Protein AF-A0A7V9RE27-F1 (afdb_monomer_lite)

Sequence (239 aa):
MTRATKILAATTAVGFATSIWLYLDNRSLRGDRDERPAAVEPAKATEPVAKLGERLDKPQLDGAKSATPTPSLPSTKDESRLERRARNTEELGLKFGRLDGETEEEYRARVLPLISLGLVAPRMRLTEMRKQAEVQAKITPAQSAQLDKAFEKVYDDVLDYTNKAIGDGQLSPYERNVAGWLDYAGGLGGILTGANSQIGKILDPTQVKALAESGFEWGEYLGVNAPWESLKPPPPRPK

pLDDT: mean 78.27, std 21.8, range [30.86, 98.25]

Secondary structure (DSSP, 8-state):
--HHHHHHHHHHHHHHHHHHHHHHHHHHHHHHHHSSPPP----PPP-------------------------PPP------HHHHHHHHHHHHHHHHSPPTT--HHHHHHHHHHHHHHHHHHHHHHHHHHHHHHHHHTT--HHHHHHHHHHHHHHHHHHHHHHHHHHHTTTT-SSS--HHHHHHHHHHHHHHHHHHHHHHHHHS-HHHHHHHHHTT--HHHHHHHHS-GGGPPPPPPPP-

Foldseek 3Di:
DDPVVLLVVLCVVVVVVVCVVVVVVVVVVVVVVVPPPPDPPDDDDDDDDDDDDDDDDDDDDPDDDPDDPDPDDPPDPPDDPVNVVLVVLVVLCVQAADDVPRDQVNNLVRNVVVLCVVQPVLLVVLVVLVVVLCVQLVPDPVLVVQLVVLLVVLLVVLQVLVLVLLAVCLPPSNDDNVVSVVVSSVVNSVSVVVSVVSNCVSGPPSSVVSSVVSVRDPSSNSVSPRPCSPHGHHDHDDD

Structure (mmCIF, N/CA/C/O backbone):
data_AF-A0A7V9RE27-F1
#
_entry.id   AF-A0A7V9RE27-F1
#
loop_
_atom_site.group_PDB
_atom_site.id
_atom_site.type_symbol
_atom_site.label_atom_id
_atom_site.label_alt_id
_atom_site.label_comp_id
_atom_site.label_asym_id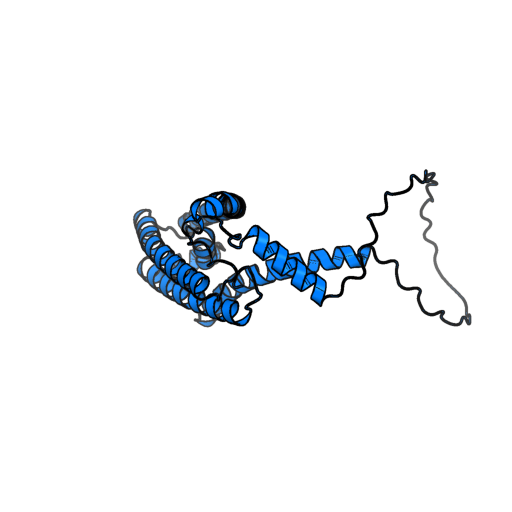
_atom_site.label_entity_id
_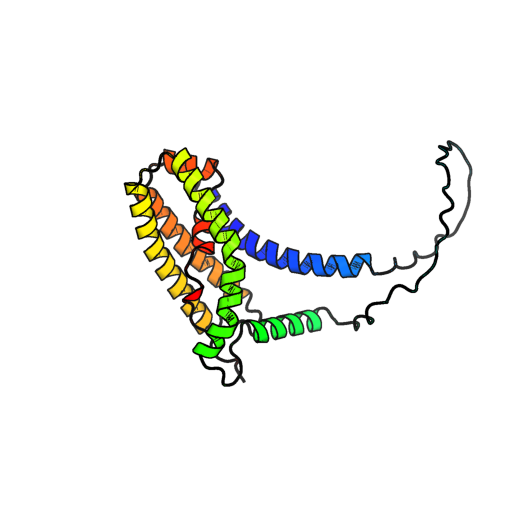atom_site.label_seq_id
_atom_site.pdbx_PDB_ins_code
_atom_site.Cartn_x
_atom_site.Cartn_y
_atom_site.Cartn_z
_atom_site.occupancy
_atom_site.B_iso_or_equiv
_atom_site.auth_seq_id
_atom_site.auth_comp_id
_atom_site.auth_asym_id
_atom_site.auth_atom_id
_atom_site.pdbx_PDB_model_num
ATOM 1 N N . MET A 1 1 ? -21.624 -11.938 10.767 1.00 47.53 1 MET A N 1
ATOM 2 C CA . MET A 1 1 ? -21.423 -11.616 9.338 1.00 47.53 1 MET A CA 1
ATOM 3 C C . MET A 1 1 ? -20.966 -12.871 8.623 1.00 47.53 1 MET A C 1
ATOM 5 O O . MET A 1 1 ? -20.034 -13.517 9.097 1.00 47.53 1 MET A O 1
ATOM 9 N N . THR A 1 2 ? -21.659 -13.263 7.560 1.00 38.25 2 THR A N 1
ATOM 10 C CA . THR A 1 2 ? -21.355 -14.474 6.791 1.00 38.25 2 THR A CA 1
ATOM 11 C C . THR A 1 2 ? -20.015 -14.302 6.066 1.00 38.25 2 THR A C 1
ATOM 13 O O . THR A 1 2 ? -19.676 -13.209 5.620 1.00 38.25 2 THR A O 1
ATOM 16 N N . ARG A 1 3 ? -19.211 -15.371 5.968 1.00 38.66 3 ARG A N 1
ATOM 17 C CA . ARG A 1 3 ? -17.876 -15.356 5.325 1.00 38.66 3 ARG A CA 1
ATOM 18 C C . ARG A 1 3 ? -17.893 -14.761 3.902 1.00 38.66 3 ARG A C 1
ATOM 20 O O . ARG A 1 3 ? -16.894 -14.199 3.472 1.00 38.66 3 ARG A O 1
ATOM 27 N N . ALA A 1 4 ? -19.045 -14.803 3.230 1.00 30.86 4 ALA A N 1
ATOM 28 C CA . ALA A 1 4 ? -19.287 -14.193 1.926 1.00 30.86 4 ALA A CA 1
ATOM 29 C C . ALA A 1 4 ? -19.110 -12.660 1.907 1.00 30.86 4 ALA A C 1
ATOM 31 O O . ALA A 1 4 ? -18.575 -12.130 0.940 1.00 30.86 4 ALA A O 1
ATOM 32 N N . THR A 1 5 ? -19.477 -11.939 2.974 1.00 36.62 5 THR A N 1
ATOM 33 C CA . THR A 1 5 ? -19.391 -10.464 3.008 1.00 36.62 5 THR A CA 1
ATOM 34 C C . THR A 1 5 ? -17.943 -9.964 3.090 1.00 36.62 5 THR A C 1
ATOM 36 O O . THR A 1 5 ? -17.615 -8.917 2.545 1.00 36.62 5 THR A O 1
ATOM 39 N N . LYS A 1 6 ? -17.048 -10.739 3.718 1.00 39.28 6 LYS A N 1
ATOM 40 C CA . LYS A 1 6 ? -15.622 -10.391 3.867 1.00 39.28 6 LYS A CA 1
ATOM 41 C C . LYS A 1 6 ? -14.820 -10.637 2.588 1.00 39.28 6 LYS A C 1
ATOM 43 O O . LYS A 1 6 ? -13.943 -9.850 2.252 1.00 39.28 6 LYS A O 1
ATOM 48 N N . ILE A 1 7 ? -15.160 -11.704 1.861 1.00 40.16 7 ILE A N 1
ATOM 49 C CA . ILE A 1 7 ? -14.618 -11.963 0.522 1.00 40.16 7 ILE A CA 1
ATOM 50 C C . ILE A 1 7 ? -15.075 -10.849 -0.424 1.00 40.16 7 ILE A C 1
ATOM 52 O O . ILE A 1 7 ? -14.257 -10.305 -1.158 1.00 40.16 7 ILE A O 1
ATOM 56 N N . LEU A 1 8 ? -16.342 -10.427 -0.336 1.00 35.84 8 LEU A N 1
ATOM 57 C CA . LEU A 1 8 ? -16.860 -9.323 -1.139 1.00 35.84 8 LEU A CA 1
ATOM 58 C C . LEU A 1 8 ? -16.057 -8.031 -0.917 1.00 35.84 8 LEU A C 1
ATOM 60 O O . LEU A 1 8 ? -15.597 -7.459 -1.894 1.00 35.84 8 LEU A O 1
ATOM 64 N N . ALA A 1 9 ? -15.794 -7.617 0.327 1.00 41.16 9 ALA A N 1
ATOM 65 C CA . ALA A 1 9 ? -15.056 -6.381 0.626 1.00 41.16 9 ALA A CA 1
ATOM 66 C C . ALA A 1 9 ? -13.611 -6.375 0.077 1.00 41.16 9 ALA A C 1
ATOM 68 O O . ALA A 1 9 ? -13.200 -5.411 -0.568 1.00 41.16 9 ALA A O 1
ATOM 69 N N . ALA A 1 10 ? -12.864 -7.477 0.225 1.00 41.34 10 ALA A N 1
ATOM 70 C CA . ALA A 1 10 ? -11.511 -7.598 -0.337 1.00 41.34 10 ALA A CA 1
ATOM 71 C C . ALA A 1 10 ? -11.516 -7.592 -1.879 1.00 41.34 10 ALA A C 1
ATOM 73 O O . ALA A 1 10 ? -10.699 -6.919 -2.510 1.00 41.34 10 ALA A O 1
ATOM 74 N N . THR A 1 11 ? -12.498 -8.264 -2.491 1.00 42.03 11 THR A N 1
ATOM 75 C CA . THR A 1 11 ? -12.711 -8.210 -3.949 1.00 42.03 11 THR A CA 1
ATOM 76 C C . THR A 1 11 ? -13.146 -6.814 -4.394 1.00 42.03 11 THR A C 1
ATOM 78 O O . THR A 1 11 ? -12.838 -6.399 -5.505 1.00 42.03 11 THR A O 1
ATOM 81 N N . THR A 1 12 ? -13.825 -6.061 -3.525 1.00 40.75 12 THR A N 1
ATOM 82 C CA . THR A 1 12 ? -14.295 -4.703 -3.810 1.00 40.75 12 THR A CA 1
ATOM 83 C C . THR A 1 12 ? -13.150 -3.704 -3.769 1.00 40.75 12 THR A C 1
ATOM 85 O O . THR A 1 12 ? -13.163 -2.811 -4.594 1.00 40.75 12 THR A O 1
ATOM 88 N N . ALA A 1 13 ? -12.133 -3.860 -2.913 1.00 43.50 13 ALA A N 1
ATOM 89 C CA . ALA A 1 13 ? -10.957 -2.978 -2.895 1.00 43.50 13 ALA A CA 1
ATOM 90 C C . ALA A 1 13 ? -10.049 -3.187 -4.122 1.00 43.50 13 ALA A C 1
ATOM 92 O O . ALA A 1 13 ? -9.688 -2.225 -4.801 1.00 43.50 13 ALA A O 1
ATOM 93 N N . VAL A 1 14 ? -9.758 -4.446 -4.474 1.00 49.66 14 VAL A N 1
ATOM 94 C CA . VAL A 1 14 ? -9.058 -4.784 -5.731 1.00 49.66 14 VAL A CA 1
ATOM 95 C C . VAL A 1 14 ? -9.906 -4.368 -6.932 1.00 49.66 14 VAL A C 1
ATOM 97 O O . VAL A 1 14 ? -9.394 -3.777 -7.882 1.00 49.66 14 VAL A O 1
ATOM 100 N N . GLY A 1 15 ? -11.215 -4.609 -6.852 1.00 41.62 15 GLY A N 1
ATOM 101 C CA . GLY A 1 15 ? -12.225 -4.145 -7.791 1.00 41.62 15 GLY A CA 1
ATOM 102 C C . GLY A 1 15 ? -12.260 -2.627 -7.905 1.00 41.62 15 GLY A C 1
ATOM 103 O O . GLY A 1 15 ? -12.418 -2.131 -9.006 1.00 41.62 15 GLY A O 1
ATOM 104 N N . PHE A 1 16 ? -12.050 -1.871 -6.827 1.00 48.00 16 PHE A N 1
ATOM 105 C CA . PHE A 1 16 ? -12.020 -0.409 -6.829 1.00 48.00 16 PHE A CA 1
ATOM 106 C C . PHE A 1 16 ? -10.731 0.101 -7.451 1.00 48.00 16 PHE A C 1
ATOM 108 O O . PHE A 1 16 ? -10.790 1.006 -8.269 1.00 48.00 16 PHE A O 1
ATOM 115 N N . ALA A 1 17 ? -9.581 -0.500 -7.143 1.00 53.31 17 ALA A N 1
ATOM 116 C CA . ALA A 1 17 ? -8.314 -0.144 -7.775 1.00 53.31 17 ALA A CA 1
ATOM 117 C C . ALA A 1 17 ? -8.338 -0.444 -9.284 1.00 53.31 17 ALA A C 1
ATOM 119 O O . ALA A 1 17 ? -7.983 0.414 -10.091 1.00 53.31 17 ALA A O 1
ATOM 120 N N . THR A 1 18 ? -8.854 -1.612 -9.685 1.00 52.19 18 THR A N 1
ATOM 121 C CA . THR A 1 18 ? -9.061 -1.946 -11.107 1.00 52.19 18 THR A CA 1
ATOM 122 C C . THR A 1 18 ? -10.167 -1.116 -11.748 1.00 52.19 18 THR A C 1
ATOM 124 O O . THR A 1 18 ? -10.017 -0.734 -12.901 1.00 52.19 18 THR A O 1
ATOM 127 N N . SER A 1 19 ? -11.240 -0.771 -11.036 1.00 44.81 19 SER A N 1
ATOM 128 C CA . SER A 1 19 ? -12.307 0.102 -11.547 1.00 44.81 19 SER A CA 1
ATOM 129 C C . SER A 1 19 ? -11.839 1.539 -11.675 1.00 44.81 19 SER A C 1
ATOM 131 O O . SER A 1 19 ? -12.208 2.177 -12.644 1.00 44.81 19 SER A O 1
ATOM 133 N N . ILE A 1 20 ? -11.005 2.049 -10.767 1.00 58.66 20 ILE A N 1
ATOM 134 C CA . ILE A 1 20 ? -10.358 3.360 -10.878 1.00 58.66 20 ILE A CA 1
ATOM 135 C C . ILE A 1 20 ? -9.402 3.340 -12.068 1.00 58.66 20 ILE A C 1
ATOM 137 O O . ILE A 1 20 ? -9.467 4.237 -12.902 1.00 58.66 20 ILE A O 1
ATOM 141 N N . TRP A 1 21 ? -8.579 2.300 -12.205 1.00 63.69 21 TRP A N 1
ATOM 142 C CA . TRP A 1 21 ? -7.683 2.138 -13.349 1.00 63.69 21 TRP A CA 1
ATOM 143 C C . TRP A 1 21 ? -8.456 2.068 -14.680 1.00 63.69 21 TRP A C 1
ATOM 145 O O . TRP A 1 21 ? -8.176 2.842 -15.591 1.00 63.69 21 TRP A O 1
ATOM 155 N N . LEU A 1 22 ? -9.506 1.243 -14.768 1.00 59.12 22 LEU A N 1
ATOM 156 C CA . LEU A 1 22 ? -10.396 1.135 -15.933 1.00 59.12 22 LEU A CA 1
ATOM 157 C C . LEU A 1 22 ? -11.255 2.387 -16.156 1.00 59.12 22 LEU A C 1
ATOM 159 O O . LEU A 1 22 ? -11.639 2.664 -17.288 1.00 59.12 22 LEU A O 1
ATOM 163 N N . TYR A 1 23 ? -11.608 3.127 -15.106 1.00 52.12 23 TYR A N 1
ATOM 164 C CA . TYR A 1 23 ? -12.382 4.366 -15.190 1.00 52.12 23 TYR A CA 1
ATOM 165 C C . TYR A 1 23 ? -11.517 5.510 -15.703 1.00 52.12 23 TYR A C 1
ATOM 167 O O . TYR A 1 23 ? -11.971 6.261 -16.560 1.00 52.12 23 TYR A O 1
ATOM 175 N N . LEU A 1 24 ? -10.274 5.625 -15.234 1.00 62.72 24 LEU A N 1
ATOM 176 C CA . LEU A 1 24 ? -9.299 6.568 -15.779 1.00 62.72 24 LEU A CA 1
ATOM 177 C C . LEU A 1 24 ? -8.994 6.233 -17.248 1.00 62.72 24 LEU A C 1
ATOM 179 O O . LEU A 1 24 ? -9.022 7.132 -18.089 1.00 62.72 24 LEU A O 1
ATOM 183 N N . ASP A 1 25 ? -8.842 4.945 -17.572 1.00 59.62 25 ASP A N 1
ATOM 184 C CA . ASP A 1 25 ? -8.682 4.463 -18.950 1.00 59.62 25 ASP A CA 1
ATOM 185 C C . ASP A 1 25 ? -9.921 4.800 -19.814 1.00 59.62 25 ASP A C 1
ATOM 187 O O . ASP A 1 25 ? -9.803 5.454 -20.848 1.00 59.62 25 ASP A O 1
ATOM 191 N N . ASN A 1 26 ? -11.146 4.495 -19.363 1.00 56.69 26 ASN A N 1
ATOM 192 C CA . ASN A 1 26 ? -12.384 4.792 -20.104 1.00 56.69 26 ASN A CA 1
ATOM 193 C C . ASN A 1 26 ? -12.750 6.280 -20.177 1.00 56.69 26 ASN A C 1
ATOM 195 O O . ASN A 1 26 ? -13.385 6.701 -21.145 1.00 56.69 26 ASN A O 1
ATOM 199 N N . ARG A 1 27 ? -12.407 7.088 -19.171 1.00 56.19 27 ARG A N 1
ATOM 200 C CA . ARG A 1 27 ? -12.667 8.534 -19.187 1.00 56.19 27 ARG A CA 1
ATOM 201 C C . ARG A 1 27 ? -11.833 9.215 -20.266 1.00 56.19 27 ARG A C 1
ATOM 203 O O . ARG A 1 27 ? -12.369 10.077 -20.957 1.00 56.19 27 ARG A O 1
ATOM 210 N N . SER A 1 28 ? -10.587 8.776 -20.461 1.00 53.25 28 SER A N 1
ATOM 211 C CA . SER A 1 28 ? -9.770 9.226 -21.595 1.00 53.25 28 SER A CA 1
ATOM 212 C C . SER A 1 28 ? -10.436 8.901 -22.945 1.00 53.25 28 SER A C 1
ATOM 214 O O . SER A 1 28 ? -10.464 9.740 -23.836 1.00 53.25 28 SER A O 1
ATOM 216 N N . LEU A 1 29 ? -11.105 7.744 -23.054 1.00 49.31 29 LEU A N 1
ATOM 217 C CA . LEU A 1 29 ? -11.820 7.312 -24.264 1.00 49.31 29 LEU A CA 1
ATOM 218 C C . LEU A 1 29 ? -13.151 8.040 -24.520 1.00 49.31 29 LEU A C 1
ATOM 220 O O . LEU A 1 29 ? -13.653 8.003 -25.643 1.00 49.31 29 LEU A O 1
ATOM 224 N N . ARG A 1 30 ? -13.771 8.646 -23.497 1.00 51.97 30 ARG A N 1
ATOM 225 C CA . ARG A 1 30 ? -14.997 9.449 -23.668 1.00 51.97 30 ARG A CA 1
ATOM 226 C C . ARG A 1 30 ? -14.691 10.856 -24.173 1.00 51.97 30 ARG A C 1
ATOM 228 O O . ARG A 1 30 ? -15.432 11.328 -25.026 1.00 51.97 30 ARG A O 1
ATOM 235 N N . GLY A 1 31 ? -13.575 11.450 -23.742 1.00 54.41 31 GLY A N 1
ATOM 236 C CA . GLY A 1 31 ? -13.070 12.697 -24.331 1.00 54.41 31 GLY A CA 1
ATOM 237 C C . GLY A 1 31 ? -12.889 12.578 -25.849 1.00 54.41 31 GLY A C 1
ATOM 238 O O . GLY A 1 31 ? -13.427 13.387 -26.593 1.00 54.41 31 GLY A O 1
ATOM 239 N N . ASP A 1 32 ? -12.285 11.475 -26.309 1.00 52.06 32 ASP A N 1
ATOM 240 C CA . ASP A 1 32 ? -12.100 11.173 -27.741 1.00 52.06 32 ASP A CA 1
ATOM 241 C C . ASP A 1 32 ? -13.422 10.968 -28.521 1.00 52.06 32 ASP A C 1
ATOM 243 O O . ASP A 1 32 ? -13.440 11.013 -29.754 1.00 52.06 32 ASP A O 1
ATOM 247 N N . ARG A 1 33 ? -14.536 10.672 -27.837 1.00 52.75 33 ARG A N 1
ATOM 248 C CA . ARG A 1 33 ? -15.825 10.340 -28.471 1.00 52.75 33 ARG A CA 1
ATOM 249 C C . ARG A 1 33 ? -16.734 11.554 -28.625 1.00 52.75 33 ARG A C 1
ATOM 251 O O . ARG A 1 33 ? -17.452 11.617 -29.618 1.00 52.75 33 ARG A O 1
ATOM 258 N N . ASP A 1 34 ? -16.670 12.487 -27.680 1.00 52.62 34 ASP A N 1
ATOM 259 C CA . ASP A 1 34 ? -17.443 13.732 -27.708 1.00 52.62 34 ASP A CA 1
ATOM 260 C C . ASP A 1 34 ? -16.839 14.766 -28.684 1.00 52.62 34 ASP A C 1
ATOM 262 O O . ASP A 1 34 ? -17.553 15.635 -29.179 1.00 52.62 34 ASP A O 1
ATOM 266 N N . GLU A 1 35 ? -15.553 14.633 -29.037 1.00 53.28 35 GLU A N 1
ATOM 267 C CA . GLU A 1 35 ? -14.884 15.452 -30.067 1.00 53.28 35 GLU A CA 1
ATOM 268 C C . GLU A 1 35 ? -14.983 14.870 -31.486 1.00 53.28 35 GLU A C 1
ATOM 270 O O . GLU A 1 35 ? -14.621 15.527 -32.466 1.00 53.28 35 GLU A O 1
ATOM 275 N N . ARG A 1 36 ? -15.499 13.644 -31.637 1.00 44.62 36 ARG A N 1
ATOM 276 C CA . ARG A 1 36 ? -15.706 13.043 -32.955 1.00 44.62 36 ARG A CA 1
ATOM 277 C C . ARG A 1 36 ? -16.995 13.626 -33.548 1.00 44.62 36 ARG A C 1
ATOM 279 O O . ARG A 1 36 ? -18.061 13.380 -32.981 1.00 44.62 36 ARG A O 1
ATOM 286 N N . PRO A 1 37 ? -16.955 14.373 -34.671 1.00 50.25 37 PRO A N 1
ATOM 287 C CA . PRO A 1 37 ? -18.179 14.858 -35.294 1.00 50.25 37 PRO A CA 1
ATOM 288 C C . PRO A 1 37 ? -19.072 13.656 -35.600 1.00 50.25 37 PRO A C 1
ATOM 290 O O . PRO A 1 37 ? -18.593 12.637 -36.108 1.00 50.25 37 PRO A O 1
ATOM 293 N N . ALA A 1 38 ? -20.349 13.764 -35.224 1.00 47.44 38 ALA A N 1
ATOM 294 C CA . ALA A 1 38 ? -21.339 12.724 -35.449 1.00 47.44 38 ALA A CA 1
ATOM 295 C C . ALA A 1 38 ? -21.221 12.236 -36.897 1.00 47.44 38 ALA A C 1
ATOM 297 O O . ALA A 1 38 ? -21.293 13.032 -37.835 1.00 47.44 38 ALA A O 1
ATOM 298 N N . ALA A 1 39 ? -20.975 10.935 -37.065 1.00 47.47 39 ALA A N 1
ATOM 299 C CA . ALA A 1 39 ? -20.994 10.311 -38.375 1.00 47.47 39 ALA A CA 1
ATOM 300 C C . ALA A 1 39 ? -22.317 10.689 -39.047 1.00 47.47 39 ALA A C 1
ATOM 302 O O . ALA A 1 39 ? -23.382 10.479 -38.468 1.00 47.47 39 ALA A O 1
ATOM 303 N N . VAL A 1 40 ? -22.213 11.302 -40.227 1.00 52.84 40 VAL A N 1
ATOM 304 C CA . VAL A 1 40 ? -23.341 11.717 -41.059 1.00 52.84 40 VAL A CA 1
ATOM 305 C C . VAL A 1 40 ? -24.314 10.544 -41.156 1.00 52.84 40 VAL A C 1
ATOM 307 O O . VAL A 1 40 ? -23.949 9.476 -41.652 1.00 52.84 40 VAL A O 1
ATOM 310 N N . GLU A 1 41 ? -25.524 10.724 -40.618 1.00 47.12 41 GLU A N 1
ATOM 311 C CA . GLU A 1 41 ? -26.595 9.735 -40.725 1.00 47.12 41 GLU A CA 1
ATOM 312 C C . GLU A 1 41 ? -26.806 9.372 -42.204 1.00 47.12 41 GLU A C 1
ATOM 314 O O . GLU A 1 41 ? -26.822 10.269 -43.056 1.00 47.12 41 GLU A O 1
ATOM 319 N N . PRO A 1 42 ? -26.990 8.086 -42.553 1.00 44.16 42 PRO A N 1
ATOM 320 C CA . PRO A 1 42 ? -27.383 7.737 -43.907 1.00 44.16 42 PRO A CA 1
ATOM 321 C C . PRO A 1 42 ? -28.752 8.362 -44.191 1.00 44.16 42 PRO A C 1
ATOM 323 O O . PRO A 1 42 ? -29.707 8.166 -43.437 1.00 44.16 42 PRO A O 1
ATOM 326 N N . ALA A 1 43 ? -28.814 9.132 -45.278 1.00 44.28 43 ALA A N 1
ATOM 327 C CA . ALA A 1 43 ? -29.990 9.851 -45.740 1.00 44.28 43 ALA A CA 1
ATOM 328 C C . ALA A 1 43 ? -31.247 8.966 -45.689 1.00 44.28 43 ALA A C 1
ATOM 330 O O . ALA A 1 43 ? -31.389 8.012 -46.457 1.00 44.28 43 ALA A O 1
ATOM 331 N N . LYS A 1 44 ? -32.176 9.297 -44.787 1.00 40.38 44 LYS A N 1
ATOM 332 C CA . LYS A 1 44 ? -33.539 8.770 -44.833 1.00 40.38 44 LYS A CA 1
ATOM 333 C C . LYS A 1 44 ? -34.285 9.457 -45.968 1.00 40.38 44 LYS A C 1
ATOM 335 O O . LYS A 1 44 ? -34.418 10.678 -45.979 1.00 40.38 44 LYS A O 1
ATOM 340 N N . ALA A 1 45 ? -34.773 8.643 -46.898 1.00 37.69 45 ALA A N 1
ATOM 341 C CA . ALA A 1 45 ? -35.715 9.045 -47.924 1.00 37.69 45 ALA A CA 1
ATOM 342 C C . ALA A 1 45 ? -36.960 9.679 -47.282 1.00 37.69 45 ALA A C 1
ATOM 344 O O . ALA A 1 45 ? -37.580 9.117 -46.378 1.00 37.69 45 ALA A O 1
ATOM 345 N N . THR A 1 46 ? -37.276 10.876 -47.752 1.00 40.47 46 THR A N 1
ATOM 346 C CA . THR A 1 46 ? -38.462 11.665 -47.444 1.00 40.47 46 THR A CA 1
ATOM 347 C C . THR A 1 46 ? -39.689 11.064 -48.120 1.00 40.47 46 THR A C 1
ATOM 349 O O . THR A 1 46 ? -39.680 10.936 -49.336 1.00 40.47 46 THR A O 1
ATOM 352 N N . GLU A 1 47 ? -40.771 10.843 -47.369 1.00 39.56 47 GLU A N 1
ATOM 353 C CA . GLU A 1 47 ? -42.138 11.116 -47.841 1.00 39.56 47 GLU A CA 1
ATOM 354 C C . GLU A 1 47 ? -43.026 11.638 -46.686 1.00 39.56 47 GLU A C 1
ATOM 356 O O . GLU A 1 47 ? -42.741 11.342 -45.521 1.00 39.56 47 GLU A O 1
ATOM 361 N N . PRO A 1 48 ? -44.054 12.471 -46.967 1.00 58.25 48 PRO A N 1
ATOM 362 C CA . PRO A 1 48 ? -44.583 13.443 -46.005 1.00 58.25 48 PRO A CA 1
ATOM 363 C C . PRO A 1 48 ? -46.072 13.248 -45.666 1.00 58.25 48 PRO A C 1
ATOM 365 O O . PRO A 1 48 ? -46.878 13.202 -46.583 1.00 58.25 48 PRO A O 1
ATOM 368 N N . VAL A 1 49 ? -46.486 13.308 -44.387 1.00 37.00 49 VAL A N 1
ATOM 369 C CA . VAL A 1 49 ? -47.877 13.675 -44.014 1.00 37.00 49 VAL A CA 1
ATOM 370 C C . VAL A 1 49 ? -47.966 14.359 -42.629 1.00 37.00 49 VAL A C 1
ATOM 372 O O . VAL A 1 49 ? -47.771 13.744 -41.591 1.00 37.00 49 VAL A O 1
ATOM 375 N N . ALA A 1 50 ? -48.264 15.663 -42.686 1.00 37.19 50 ALA A N 1
ATOM 376 C CA . ALA A 1 50 ? -49.122 16.543 -41.866 1.00 37.19 50 ALA A CA 1
ATOM 377 C C . ALA A 1 50 ? -49.348 16.394 -40.329 1.00 37.19 50 ALA A C 1
ATOM 379 O O . ALA A 1 50 ? -49.983 15.447 -39.888 1.00 37.19 50 ALA A O 1
ATOM 380 N N . LYS A 1 51 ? -49.073 17.534 -39.640 1.00 41.25 51 LYS A N 1
ATOM 381 C CA . LYS A 1 51 ? -49.825 18.265 -38.562 1.00 41.25 51 LYS A CA 1
ATOM 382 C C . LYS A 1 51 ? -50.052 17.525 -37.214 1.00 41.25 51 LYS A C 1
ATOM 384 O O . LYS A 1 51 ? -50.317 16.343 -37.206 1.00 41.25 51 LYS A O 1
ATOM 389 N N . LEU A 1 52 ? -50.026 18.125 -36.015 1.00 33.59 52 LEU A N 1
ATOM 390 C CA . LEU A 1 52 ? -50.342 19.480 -35.534 1.00 33.59 52 LEU A CA 1
ATOM 391 C C . LEU A 1 52 ? -49.875 19.627 -34.053 1.00 33.59 52 LEU A C 1
ATOM 393 O O . LEU A 1 52 ? -49.948 18.651 -33.316 1.00 33.59 52 LEU A O 1
ATOM 397 N N . GLY A 1 53 ? -49.541 20.851 -33.614 1.00 33.22 53 GLY A N 1
ATOM 398 C CA . GLY A 1 53 ? -49.448 21.280 -32.198 1.00 33.22 53 GLY A CA 1
ATOM 399 C C . GLY A 1 53 ? -48.040 21.184 -31.589 1.00 33.22 53 GLY A C 1
ATOM 400 O O . GLY A 1 53 ? -47.355 20.195 -31.778 1.00 33.22 53 GLY A O 1
ATOM 401 N N . GLU A 1 54 ? -47.488 22.151 -30.862 1.00 37.69 54 GLU A N 1
ATOM 402 C CA . GLU A 1 54 ? -47.952 23.452 -30.381 1.00 37.69 54 GLU A CA 1
ATOM 403 C C . GLU A 1 54 ? -46.671 24.227 -29.991 1.00 37.69 54 GLU A C 1
ATOM 405 O O . GLU A 1 54 ? -45.755 23.668 -29.383 1.00 37.69 54 GLU A O 1
ATOM 410 N N . ARG A 1 55 ? -46.541 25.478 -30.448 1.00 41.91 55 ARG A N 1
ATOM 411 C CA . ARG A 1 55 ? -45.353 26.331 -30.267 1.00 41.91 55 ARG A CA 1
ATOM 412 C C . ARG A 1 55 ? -45.296 26.874 -28.836 1.00 41.91 55 ARG A C 1
ATOM 414 O O . ARG A 1 55 ? -46.199 27.599 -28.435 1.00 41.91 55 ARG A O 1
ATOM 421 N N . LEU A 1 56 ? -44.193 26.626 -28.129 1.00 44.62 56 LEU A N 1
ATOM 422 C CA . LEU A 1 56 ? -43.745 27.469 -27.017 1.00 44.62 56 LEU A CA 1
ATOM 423 C C . LEU A 1 56 ? -42.552 28.302 -27.498 1.00 44.62 56 LEU A C 1
ATOM 425 O O . LEU A 1 56 ? -41.445 27.786 -27.664 1.00 44.62 56 LEU A O 1
ATOM 429 N N . ASP A 1 57 ? -42.807 29.584 -27.752 1.00 43.69 57 ASP A N 1
ATOM 430 C CA . ASP A 1 57 ? -41.795 30.580 -28.093 1.00 43.69 57 ASP A CA 1
ATOM 431 C C . ASP A 1 57 ? -40.823 30.779 -26.919 1.00 43.69 57 ASP A C 1
ATOM 433 O O . ASP A 1 57 ? -41.222 31.097 -25.796 1.00 43.69 57 ASP A O 1
ATOM 437 N N . LYS A 1 58 ? -39.524 30.621 -27.189 1.00 49.31 58 LYS A N 1
ATOM 438 C CA . LYS A 1 58 ? -38.448 31.168 -26.354 1.00 49.31 58 LYS A CA 1
ATOM 439 C C . LYS A 1 58 ? -37.790 32.317 -27.120 1.00 49.31 58 LYS A C 1
ATOM 441 O O . LYS A 1 58 ? -37.533 32.157 -28.313 1.00 49.31 58 LYS A O 1
ATOM 446 N N . PRO A 1 59 ? -37.503 33.457 -26.469 1.00 48.12 59 PRO A N 1
ATOM 447 C CA . PRO A 1 59 ? -36.932 34.612 -27.142 1.00 48.12 59 PRO A CA 1
ATOM 448 C C . PRO A 1 59 ? -35.512 34.308 -27.628 1.00 48.12 59 PRO A C 1
ATOM 450 O O . PRO A 1 59 ? -34.643 33.871 -26.871 1.00 48.12 59 PRO A O 1
ATOM 453 N N . GLN A 1 60 ? -35.311 34.544 -28.919 1.00 43.50 60 GLN A N 1
ATOM 454 C CA . GLN A 1 60 ? -34.045 34.450 -29.622 1.00 43.50 60 GLN A CA 1
ATOM 455 C C . GLN A 1 60 ? -33.197 35.678 -29.260 1.00 43.50 60 GLN A C 1
ATOM 457 O O . GLN A 1 60 ? -33.506 36.800 -29.651 1.00 43.50 60 GLN A O 1
ATOM 462 N N . LEU A 1 61 ? -32.159 35.466 -28.450 1.00 43.50 61 LEU A N 1
ATOM 463 C CA . LEU A 1 61 ? -31.106 36.448 -28.194 1.00 43.50 61 LEU A CA 1
ATOM 464 C C . LEU A 1 61 ? -30.043 36.288 -29.283 1.00 43.50 61 LEU A C 1
ATOM 466 O O . LEU A 1 61 ? -29.252 35.343 -29.258 1.00 43.50 61 LEU A O 1
ATOM 470 N N . ASP A 1 62 ? -30.046 37.215 -30.238 1.00 47.69 62 ASP A N 1
ATOM 471 C CA . ASP A 1 62 ? -29.007 37.362 -31.254 1.00 47.69 62 ASP A CA 1
ATOM 472 C C . ASP A 1 62 ? -27.697 37.823 -30.596 1.00 47.69 62 ASP A C 1
ATOM 474 O O . ASP A 1 62 ? -27.418 39.010 -30.430 1.00 47.69 62 ASP A O 1
ATOM 478 N N . GLY A 1 63 ? -26.886 36.848 -30.185 1.00 42.28 63 GLY A N 1
ATOM 479 C CA . GLY A 1 63 ? -25.500 37.046 -29.780 1.00 42.28 63 GLY A CA 1
ATOM 480 C C . GLY A 1 63 ? -24.568 36.854 -30.972 1.00 42.28 63 GLY A C 1
ATOM 481 O O . GLY A 1 63 ? -24.373 35.731 -31.439 1.00 42.28 63 GLY A O 1
ATOM 482 N N . ALA A 1 64 ? -23.984 37.952 -31.451 1.00 44.50 64 ALA A N 1
ATOM 483 C CA . ALA A 1 64 ? -22.945 37.973 -32.473 1.00 44.50 64 ALA A CA 1
ATOM 484 C C . ALA A 1 64 ? -21.796 37.006 -32.124 1.00 44.50 64 ALA A C 1
ATOM 486 O O . ALA A 1 64 ? -21.058 37.206 -31.158 1.00 44.50 64 ALA A O 1
ATOM 487 N N . LYS A 1 65 ? -21.635 35.944 -32.923 1.00 43.28 65 LYS A N 1
ATOM 488 C CA . LYS A 1 65 ? -20.493 35.028 -32.839 1.00 43.28 65 LYS A CA 1
ATOM 489 C C . LYS A 1 65 ? -19.298 35.641 -33.564 1.00 43.28 65 LYS A C 1
ATOM 491 O O . LYS A 1 65 ? -19.134 35.463 -34.767 1.00 43.28 65 LYS A O 1
ATOM 496 N N . SER A 1 66 ? -18.444 36.328 -32.815 1.00 43.62 66 SER A N 1
ATOM 497 C CA . SER A 1 66 ? -17.063 36.585 -33.221 1.00 43.62 66 SER A CA 1
ATOM 498 C C . SER A 1 66 ? -16.317 35.249 -33.243 1.00 43.62 66 SER A C 1
ATOM 500 O O . SER A 1 66 ? -15.978 34.700 -32.197 1.00 43.62 66 SER A O 1
ATOM 502 N N . ALA A 1 67 ? -16.124 34.687 -34.435 1.00 47.81 67 ALA A N 1
ATOM 503 C CA . ALA A 1 67 ? -15.367 33.462 -34.643 1.00 47.81 67 ALA A CA 1
ATOM 504 C C . ALA A 1 67 ? -13.862 33.759 -34.555 1.00 47.81 67 ALA A C 1
ATOM 506 O O . ALA A 1 67 ? -13.226 34.114 -35.545 1.00 47.81 67 ALA A O 1
ATOM 507 N N . THR A 1 68 ? -13.279 33.619 -33.368 1.00 52.03 68 THR A N 1
ATOM 508 C CA . THR A 1 68 ? -11.847 33.329 -33.260 1.00 52.03 68 THR A CA 1
ATOM 509 C C . THR A 1 68 ? -11.624 31.867 -33.658 1.00 52.03 68 THR A C 1
ATOM 511 O O . THR A 1 68 ? -12.376 31.001 -33.199 1.00 52.03 68 THR A O 1
ATOM 514 N N . PRO A 1 69 ? -10.632 31.552 -34.514 1.00 55.25 69 PRO A N 1
ATOM 515 C CA . PRO A 1 69 ? -10.311 30.169 -34.829 1.00 55.25 69 PRO A CA 1
ATOM 516 C C . PRO A 1 69 ? -9.867 29.484 -33.539 1.00 55.25 69 PRO A C 1
ATOM 518 O O . PRO A 1 69 ? -8.860 29.850 -32.932 1.00 55.25 69 PRO A O 1
ATOM 521 N N . THR A 1 70 ? -10.667 28.524 -33.085 1.00 57.16 70 THR A N 1
ATOM 522 C CA . THR A 1 70 ? -10.314 27.663 -31.963 1.00 57.16 70 THR A CA 1
ATOM 523 C C . THR A 1 70 ? -9.033 26.921 -32.354 1.00 57.16 70 THR A C 1
ATOM 525 O O . THR A 1 70 ? -9.022 26.309 -33.424 1.00 57.16 70 THR A O 1
ATOM 528 N N . PRO A 1 71 ? -7.943 26.993 -31.569 1.00 60.94 71 PRO A N 1
ATOM 529 C CA . PRO A 1 71 ? -6.738 26.233 -31.867 1.00 60.94 71 PRO A CA 1
ATOM 530 C C . PRO A 1 71 ? -7.099 24.747 -31.872 1.00 60.94 71 PRO A C 1
ATOM 532 O O . PRO A 1 71 ? -7.416 24.169 -30.836 1.00 60.94 71 PRO A O 1
ATOM 535 N N . SER A 1 72 ? -7.114 24.147 -33.060 1.00 59.53 72 SER A N 1
ATOM 536 C CA . SER A 1 72 ? -7.320 22.715 -33.220 1.00 59.53 72 SER A CA 1
ATOM 537 C C . SER A 1 72 ? -6.103 21.999 -32.650 1.00 59.53 72 SER A C 1
ATOM 539 O O . SER A 1 72 ? -4.977 22.255 -33.090 1.00 59.53 72 SER A O 1
ATOM 541 N N . LEU A 1 73 ? -6.325 21.107 -31.686 1.00 55.41 73 LEU A N 1
ATOM 542 C CA . LEU A 1 73 ? -5.301 20.164 -31.251 1.00 55.41 73 LEU A CA 1
ATOM 543 C C . LEU A 1 73 ? -4.787 19.396 -32.483 1.00 55.41 73 LEU A C 1
ATOM 545 O O . LEU A 1 73 ? -5.580 19.103 -33.386 1.00 55.41 73 LEU A O 1
ATOM 549 N N . PRO A 1 74 ? -3.473 19.116 -32.574 1.00 58.00 74 PRO A N 1
ATOM 550 C CA . PRO A 1 74 ? -2.922 18.374 -33.700 1.00 58.00 74 PRO A CA 1
ATOM 551 C C . PRO A 1 74 ? -3.697 17.067 -33.847 1.00 58.00 74 PRO A C 1
ATOM 553 O O . PRO A 1 74 ? -3.899 16.368 -32.855 1.00 58.00 74 PRO A O 1
ATOM 556 N N . SER A 1 75 ? -4.146 16.771 -35.072 1.00 56.53 75 SER A N 1
ATOM 557 C CA . SER A 1 75 ? -4.903 15.560 -35.386 1.00 56.53 75 SER A CA 1
ATOM 558 C C . SER A 1 75 ? -4.191 14.364 -34.765 1.00 56.53 75 SER A C 1
ATOM 560 O O . SER A 1 75 ? -3.056 14.048 -35.143 1.00 56.53 75 SER A O 1
ATOM 562 N N . THR A 1 76 ? -4.832 13.738 -33.782 1.00 61.31 76 THR A N 1
ATOM 563 C CA . THR A 1 76 ? -4.380 12.480 -33.206 1.00 61.31 76 THR 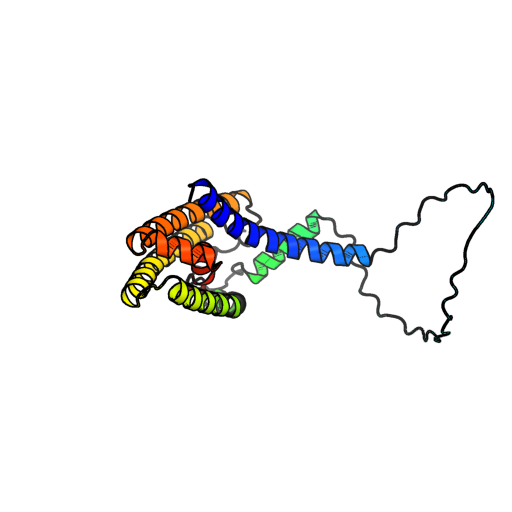A CA 1
ATOM 564 C C . THR A 1 76 ? -4.160 11.527 -34.371 1.00 61.31 76 THR A C 1
ATOM 566 O O . THR A 1 76 ? -5.075 11.281 -35.154 1.00 61.31 76 THR A O 1
ATOM 569 N N . LYS A 1 77 ? -2.918 11.052 -34.553 1.00 68.88 77 LYS A N 1
ATOM 570 C CA . LYS A 1 77 ? -2.637 9.954 -35.488 1.00 68.88 77 LYS A CA 1
ATOM 571 C C . LYS A 1 77 ? -3.692 8.875 -35.240 1.00 68.88 77 LYS A C 1
ATOM 573 O O . LYS A 1 77 ? -3.972 8.600 -34.072 1.00 68.88 77 LYS A O 1
ATOM 578 N N . ASP A 1 78 ? -4.250 8.293 -36.303 1.00 74.62 78 ASP A N 1
ATOM 579 C CA . ASP A 1 78 ? -5.148 7.133 -36.234 1.00 74.62 78 ASP A CA 1
ATOM 580 C C . ASP A 1 78 ? -4.384 5.939 -35.640 1.00 74.62 78 ASP A C 1
ATOM 582 O O . ASP A 1 78 ? -3.921 5.039 -36.333 1.00 74.62 78 ASP A O 1
ATOM 586 N N . GLU A 1 79 ? -4.172 5.980 -34.331 1.00 77.88 79 GLU A N 1
ATOM 587 C CA . GLU A 1 79 ? -3.451 4.974 -33.584 1.00 77.88 79 GLU A CA 1
ATOM 588 C C . GLU A 1 79 ? -4.406 3.824 -33.287 1.00 77.88 79 GLU A C 1
ATOM 590 O O . GLU A 1 79 ? -5.490 4.002 -32.710 1.00 77.88 79 GLU A O 1
ATOM 595 N N . SER A 1 80 ? -3.988 2.618 -33.651 1.00 89.00 80 SER A N 1
ATOM 596 C CA . SER A 1 80 ? -4.738 1.416 -33.327 1.00 89.00 80 SER A CA 1
ATOM 597 C C . SER A 1 80 ? -4.794 1.200 -31.809 1.00 89.00 80 SER A C 1
ATOM 599 O O . SER A 1 80 ? -3.915 1.588 -31.037 1.00 89.00 80 SER A O 1
ATOM 601 N N . ARG A 1 81 ? -5.828 0.495 -31.338 1.00 83.69 81 ARG A N 1
ATOM 602 C CA . ARG A 1 81 ? -5.964 0.162 -29.906 1.00 83.69 81 ARG A CA 1
ATOM 603 C C . ARG A 1 81 ? -4.760 -0.607 -29.354 1.00 83.69 81 ARG A C 1
ATOM 605 O O . ARG A 1 81 ? -4.524 -0.553 -28.152 1.00 83.69 81 ARG A O 1
ATOM 612 N N . LEU A 1 82 ? -4.062 -1.370 -30.196 1.00 86.62 82 LEU A N 1
ATOM 613 C CA . LEU A 1 82 ? -2.889 -2.145 -29.794 1.00 86.62 82 LEU A CA 1
ATOM 614 C C . LEU A 1 82 ? -1.658 -1.253 -29.634 1.00 86.62 82 LEU A C 1
ATOM 616 O O . LEU A 1 82 ? -0.986 -1.361 -28.613 1.00 86.62 82 LEU A O 1
ATOM 620 N N . GLU A 1 83 ? -1.422 -0.331 -30.566 1.00 87.75 83 GLU A N 1
ATOM 621 C CA . GLU A 1 83 ? -0.334 0.653 -30.466 1.00 87.75 83 GLU A CA 1
ATOM 622 C C . GLU A 1 83 ? -0.500 1.536 -29.228 1.00 87.75 83 GLU A C 1
ATOM 624 O O . GLU A 1 83 ? 0.431 1.650 -28.434 1.00 87.75 83 GLU A O 1
ATOM 629 N N . ARG A 1 84 ? -1.723 2.021 -28.966 1.00 87.00 84 ARG A N 1
ATOM 630 C CA . ARG A 1 84 ? -2.018 2.826 -27.767 1.00 87.00 84 ARG A CA 1
ATOM 631 C C . ARG A 1 84 ? -1.682 2.079 -26.481 1.00 87.00 84 ARG A C 1
ATOM 633 O O . ARG A 1 84 ? -1.141 2.647 -25.538 1.00 87.00 84 ARG A O 1
ATOM 640 N N . ARG A 1 85 ? -2.009 0.784 -26.435 1.00 84.44 85 ARG A N 1
ATOM 641 C CA . ARG A 1 85 ? -1.690 -0.072 -25.285 1.00 84.44 85 ARG A CA 1
ATOM 642 C C . ARG A 1 85 ? -0.187 -0.257 -25.133 1.00 84.44 85 ARG A C 1
ATOM 644 O O . ARG A 1 85 ? 0.297 -0.139 -24.014 1.00 84.44 85 ARG A O 1
ATOM 651 N N . ALA A 1 86 ? 0.524 -0.528 -26.225 1.00 87.88 86 ALA A N 1
ATOM 652 C CA . ALA A 1 86 ? 1.973 -0.691 -26.209 1.00 87.88 86 ALA A CA 1
ATOM 653 C C . ALA A 1 86 ? 2.670 0.592 -25.732 1.00 87.88 86 ALA A C 1
ATOM 655 O O . ALA A 1 86 ? 3.481 0.523 -24.811 1.00 87.88 86 ALA A O 1
ATOM 656 N N . ARG A 1 87 ? 2.273 1.759 -26.260 1.00 90.12 87 ARG A N 1
ATOM 657 C CA . ARG A 1 87 ? 2.793 3.059 -25.816 1.00 90.12 87 ARG A CA 1
ATOM 658 C C . ARG A 1 87 ? 2.519 3.303 -24.335 1.00 90.12 87 ARG A C 1
ATOM 660 O O . ARG A 1 87 ? 3.431 3.666 -23.610 1.00 90.12 87 ARG A O 1
ATOM 667 N N . ASN A 1 88 ? 1.298 3.063 -23.856 1.00 87.56 88 ASN A N 1
ATOM 668 C CA . ASN A 1 88 ? 0.981 3.256 -22.436 1.00 87.56 88 ASN A CA 1
ATOM 669 C C . ASN A 1 88 ? 1.820 2.339 -21.531 1.00 87.56 88 ASN A C 1
ATOM 671 O O . ASN A 1 88 ? 2.246 2.756 -20.456 1.00 87.56 88 ASN A O 1
ATOM 675 N N . THR A 1 89 ? 2.061 1.093 -21.948 1.00 88.06 89 THR A N 1
ATOM 676 C CA . THR A 1 89 ? 2.952 0.176 -21.225 1.00 88.06 89 THR A CA 1
ATOM 677 C C . THR A 1 89 ? 4.398 0.672 -21.243 1.00 88.06 89 THR A C 1
ATOM 679 O O . THR A 1 89 ? 5.056 0.636 -20.209 1.00 88.06 89 THR A O 1
ATOM 682 N N . GLU A 1 90 ? 4.881 1.203 -22.364 1.00 89.88 90 GLU A N 1
ATOM 683 C CA . GLU A 1 90 ? 6.212 1.806 -22.454 1.00 89.88 90 GLU A CA 1
ATOM 684 C C . GLU A 1 90 ? 6.342 3.059 -21.574 1.00 89.88 90 GLU A C 1
ATOM 686 O O . GLU A 1 90 ? 7.295 3.177 -20.808 1.00 89.88 90 GLU A O 1
ATOM 691 N N . GLU A 1 91 ? 5.355 3.956 -21.598 1.00 90.06 91 GLU A N 1
ATOM 692 C CA . GLU A 1 91 ? 5.309 5.140 -20.735 1.00 90.06 91 GLU A CA 1
ATOM 693 C C . GLU A 1 91 ? 5.290 4.772 -19.245 1.00 90.06 91 GLU A C 1
ATOM 695 O O . GLU A 1 91 ? 5.936 5.439 -18.432 1.00 90.06 91 GLU A O 1
ATOM 700 N N . LEU A 1 92 ? 4.567 3.710 -18.873 1.00 88.44 92 LEU A N 1
ATOM 701 C CA . LEU A 1 92 ? 4.587 3.169 -17.513 1.00 88.44 92 LEU A CA 1
ATOM 702 C C . LEU A 1 92 ? 5.963 2.598 -17.164 1.00 88.44 92 LEU A C 1
ATOM 704 O O . LEU A 1 92 ? 6.478 2.901 -16.088 1.00 88.44 92 LEU A O 1
ATOM 708 N N . GLY A 1 93 ? 6.581 1.848 -18.076 1.00 89.62 93 GLY A N 1
ATOM 709 C CA . GLY A 1 93 ? 7.940 1.333 -17.922 1.00 89.62 93 GLY A CA 1
ATOM 710 C C . GLY A 1 93 ? 8.975 2.445 -17.736 1.00 89.62 93 GLY A C 1
ATOM 711 O O . GLY A 1 93 ? 9.850 2.324 -16.887 1.00 89.62 93 GLY A O 1
ATOM 712 N N . LEU A 1 94 ? 8.843 3.565 -18.447 1.00 90.56 94 LEU A N 1
ATOM 713 C CA . LEU A 1 94 ? 9.728 4.725 -18.289 1.00 90.56 94 LEU A CA 1
ATOM 714 C C . LEU A 1 94 ? 9.521 5.446 -16.949 1.00 90.56 94 LEU A C 1
ATOM 716 O O . LEU A 1 94 ? 10.478 5.936 -16.351 1.00 90.56 94 LEU A O 1
ATOM 720 N N . LYS A 1 95 ? 8.278 5.522 -16.459 1.00 89.44 95 LYS A N 1
ATOM 721 C CA . LYS A 1 95 ? 7.948 6.227 -15.208 1.00 89.44 95 LYS A CA 1
ATOM 722 C C . LYS A 1 95 ? 8.211 5.398 -13.956 1.00 89.44 95 LYS A C 1
ATOM 724 O O . LYS A 1 95 ? 8.655 5.958 -12.960 1.00 89.44 95 LYS A O 1
ATOM 729 N N . PHE A 1 96 ? 7.946 4.096 -14.001 1.00 91.38 96 PH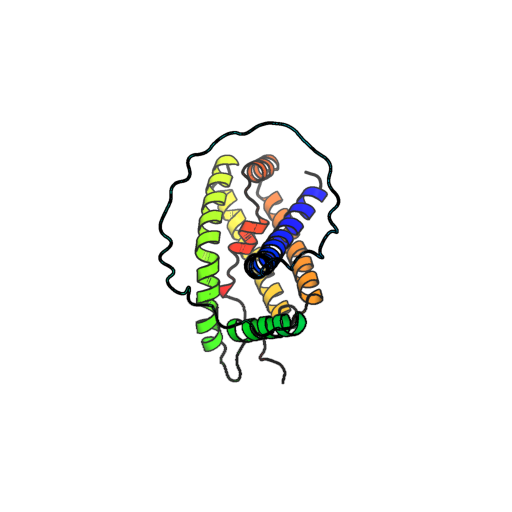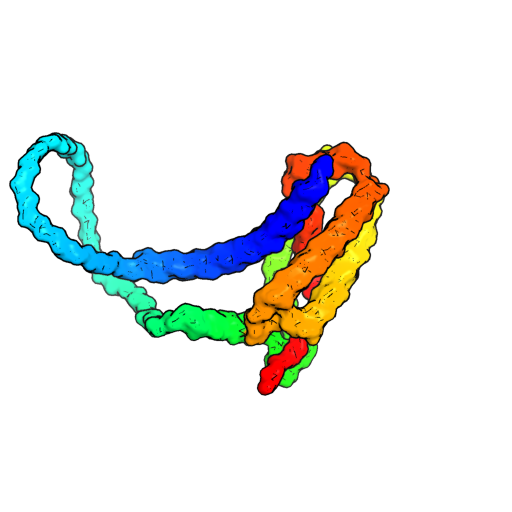E A N 1
ATOM 730 C CA . PHE A 1 96 ? 7.946 3.212 -12.830 1.00 91.38 96 PHE A CA 1
ATOM 731 C C . PHE A 1 96 ? 8.877 2.006 -12.965 1.00 91.38 96 PHE A C 1
ATOM 733 O O . PHE A 1 96 ? 9.084 1.289 -11.995 1.00 91.38 96 PHE A O 1
ATOM 740 N N . GLY A 1 97 ? 9.445 1.762 -14.143 1.00 92.25 97 GLY A N 1
ATOM 741 C CA . GLY A 1 97 ? 10.531 0.807 -14.315 1.00 92.25 97 GLY A CA 1
ATOM 742 C C . GLY A 1 97 ? 11.882 1.420 -13.983 1.00 92.25 97 GLY A C 1
ATOM 743 O O . GLY A 1 97 ? 12.054 2.640 -13.973 1.00 92.25 97 GLY A O 1
ATOM 744 N N . ARG A 1 98 ? 12.845 0.544 -13.712 1.00 93.44 98 ARG A N 1
ATOM 745 C CA . ARG A 1 98 ? 14.266 0.875 -13.636 1.00 93.44 98 ARG A CA 1
ATOM 746 C C . ARG A 1 98 ? 14.822 1.118 -15.040 1.00 93.44 98 ARG A C 1
ATOM 748 O O . ARG A 1 98 ? 14.579 0.298 -15.933 1.00 93.44 98 ARG A O 1
ATOM 755 N N . LEU A 1 99 ? 15.519 2.237 -15.226 1.00 92.75 99 LEU A N 1
ATOM 756 C CA . LEU A 1 99 ? 16.159 2.611 -16.491 1.00 92.75 99 LEU A CA 1
ATOM 757 C C . LEU A 1 99 ? 17.513 1.902 -16.657 1.00 92.75 99 LEU A C 1
ATOM 759 O O . LEU A 1 99 ? 18.104 1.409 -15.692 1.00 92.75 99 LEU A O 1
ATOM 763 N N . ASP A 1 100 ? 18.016 1.855 -17.890 1.00 91.19 100 ASP A N 1
ATOM 764 C CA . ASP A 1 100 ? 19.307 1.237 -18.195 1.00 91.19 100 ASP A CA 1
ATOM 765 C C . ASP A 1 100 ? 20.448 1.956 -17.464 1.00 91.19 100 ASP A C 1
ATOM 767 O O . ASP A 1 100 ? 20.658 3.155 -17.631 1.00 91.19 100 ASP A O 1
ATOM 771 N N . GLY A 1 101 ? 21.196 1.207 -16.649 1.00 91.62 101 GLY A N 1
ATOM 772 C CA . GLY A 1 101 ? 22.304 1.742 -15.850 1.00 91.62 101 GLY A CA 1
ATOM 773 C C . GLY A 1 101 ? 21.887 2.521 -14.598 1.00 91.62 101 GLY A C 1
ATOM 774 O O . GLY A 1 101 ? 22.766 2.922 -13.843 1.00 91.62 101 GLY A O 1
ATOM 775 N N . GLU A 1 102 ? 20.586 2.688 -14.338 1.00 93.81 102 GLU A N 1
ATOM 776 C CA . GLU A 1 102 ? 20.082 3.389 -13.152 1.00 93.81 102 GLU A CA 1
ATOM 777 C C . GLU A 1 102 ? 20.406 2.594 -11.880 1.00 93.81 102 GLU A C 1
ATOM 779 O O . GLU A 1 102 ? 20.152 1.383 -11.781 1.00 93.81 102 GLU A O 1
ATOM 784 N N . THR A 1 103 ? 20.972 3.265 -10.885 1.00 94.94 103 THR A N 1
ATOM 785 C CA . THR A 1 103 ? 21.202 2.701 -9.549 1.00 94.94 103 THR A CA 1
ATOM 786 C C . THR A 1 103 ? 19.888 2.589 -8.766 1.00 94.94 103 THR A C 1
ATOM 788 O O . THR A 1 103 ? 18.875 3.198 -9.107 1.00 94.94 103 THR A O 1
ATOM 791 N N . GLU A 1 104 ? 19.866 1.794 -7.693 1.00 93.12 104 GLU A N 1
ATOM 792 C CA . GLU A 1 104 ? 18.660 1.685 -6.854 1.00 93.12 104 GLU A CA 1
ATOM 793 C C . GLU A 1 104 ? 18.291 3.017 -6.185 1.00 93.12 104 GLU A C 1
ATOM 795 O O . GLU A 1 104 ? 17.110 3.321 -6.015 1.00 93.12 104 GLU A O 1
ATOM 800 N N . GLU A 1 105 ? 19.296 3.819 -5.831 1.00 94.44 105 GLU A N 1
ATOM 801 C CA . GLU A 1 105 ? 19.117 5.133 -5.215 1.00 94.44 105 GLU A CA 1
ATOM 802 C C . GLU A 1 105 ? 18.522 6.143 -6.200 1.00 94.44 105 GLU A C 1
ATOM 804 O O . GLU A 1 105 ? 17.563 6.832 -5.853 1.00 94.44 105 GLU A O 1
ATOM 809 N N . GLU A 1 106 ? 19.017 6.181 -7.441 1.00 95.75 106 GLU A N 1
ATOM 810 C CA . GLU A 1 106 ? 18.471 7.036 -8.506 1.00 95.75 106 GLU A CA 1
ATOM 811 C C . GLU A 1 106 ? 17.017 6.674 -8.829 1.00 95.75 106 GLU A C 1
ATOM 813 O O . GLU A 1 106 ? 16.153 7.554 -8.876 1.00 95.75 106 GLU A O 1
ATOM 818 N N . TYR A 1 107 ? 16.721 5.374 -8.946 1.00 93.88 107 TYR A N 1
ATOM 819 C CA . TYR A 1 107 ? 15.353 4.893 -9.132 1.00 93.88 107 TYR A CA 1
ATOM 820 C C . TYR A 1 107 ? 14.438 5.363 -7.994 1.00 93.88 107 TYR A C 1
ATOM 822 O O . TYR A 1 107 ? 13.354 5.905 -8.230 1.00 93.88 107 TYR A O 1
ATOM 830 N N . ARG A 1 108 ? 14.875 5.188 -6.741 1.00 93.62 108 ARG A N 1
ATOM 831 C CA . ARG A 1 108 ? 14.106 5.606 -5.562 1.00 93.62 108 ARG A CA 1
ATOM 832 C C . ARG A 1 108 ? 13.892 7.114 -5.541 1.00 93.62 108 ARG A C 1
ATOM 834 O O . ARG A 1 108 ? 12.766 7.552 -5.319 1.00 93.62 108 ARG A O 1
ATOM 841 N N . ALA A 1 109 ? 14.922 7.905 -5.826 1.00 95.94 109 ALA A N 1
ATOM 842 C CA . ALA A 1 109 ? 14.818 9.361 -5.882 1.00 95.94 109 ALA A CA 1
ATOM 843 C C . ALA A 1 109 ? 13.784 9.837 -6.917 1.00 95.94 109 ALA A C 1
ATOM 845 O O . ALA A 1 109 ? 13.099 10.835 -6.690 1.00 95.94 109 ALA A O 1
ATOM 846 N N . ARG A 1 110 ? 13.626 9.103 -8.025 1.00 94.56 110 ARG A N 1
ATOM 847 C CA . ARG A 1 110 ? 12.651 9.407 -9.080 1.00 94.56 110 ARG A CA 1
ATOM 848 C C . ARG A 1 110 ? 11.234 8.937 -8.752 1.00 94.56 110 ARG A C 1
ATOM 850 O O . ARG A 1 110 ? 10.276 9.671 -8.988 1.00 94.56 110 ARG A O 1
ATOM 857 N N . VAL A 1 111 ? 11.088 7.720 -8.232 1.00 92.31 111 VAL A N 1
ATOM 858 C CA . VAL A 1 111 ? 9.777 7.070 -8.076 1.00 92.31 111 VAL A CA 1
ATOM 859 C C . VAL A 1 111 ? 9.129 7.360 -6.721 1.00 92.31 111 VAL A C 1
ATOM 861 O O . VAL A 1 111 ? 7.914 7.562 -6.664 1.00 92.31 111 VAL A O 1
ATOM 864 N N . LEU A 1 112 ? 9.903 7.435 -5.633 1.00 91.06 112 LEU A N 1
ATOM 865 C CA . LEU A 1 112 ? 9.348 7.633 -4.289 1.00 91.06 112 LEU A CA 1
ATOM 866 C C . LEU A 1 112 ? 8.514 8.912 -4.156 1.00 91.06 112 LEU A C 1
ATOM 868 O O . LEU A 1 112 ? 7.414 8.812 -3.617 1.00 91.06 112 LEU A O 1
ATOM 872 N N . PRO A 1 113 ? 8.926 10.085 -4.681 1.00 93.56 113 PRO A N 1
ATOM 873 C CA . PRO A 1 113 ? 8.095 11.284 -4.590 1.00 93.56 113 PRO A CA 1
ATOM 874 C C . PRO A 1 113 ? 6.715 11.109 -5.234 1.00 93.56 113 PRO A C 1
ATOM 876 O O . PRO A 1 113 ? 5.735 11.645 -4.722 1.00 93.56 113 PRO A O 1
ATOM 879 N N . LEU A 1 114 ? 6.617 10.334 -6.321 1.00 90.06 114 LEU A N 1
ATOM 880 C CA . LEU A 1 114 ? 5.349 10.058 -7.002 1.00 90.06 114 LEU A CA 1
ATOM 881 C C . LEU A 1 114 ? 4.438 9.170 -6.150 1.00 90.06 114 LEU A C 1
ATOM 883 O O . LEU A 1 114 ? 3.246 9.456 -6.024 1.00 90.06 114 LEU A O 1
ATOM 887 N N . ILE A 1 115 ? 5.006 8.122 -5.545 1.00 88.88 115 ILE A N 1
ATOM 888 C CA . ILE A 1 115 ? 4.287 7.227 -4.630 1.00 88.88 115 ILE A CA 1
ATOM 889 C C . ILE A 1 115 ? 3.797 8.021 -3.417 1.00 88.88 115 ILE A C 1
ATOM 891 O O . ILE A 1 115 ? 2.597 8.041 -3.139 1.00 88.88 115 ILE A O 1
ATOM 895 N N . SER A 1 116 ? 4.700 8.733 -2.740 1.00 90.50 116 SER A N 1
ATOM 896 C CA . SER A 1 116 ? 4.377 9.508 -1.544 1.00 90.50 116 SER A CA 1
ATOM 897 C C . SER A 1 116 ? 3.290 10.539 -1.830 1.00 90.50 116 SER A C 1
ATOM 899 O O . SER A 1 116 ? 2.299 10.591 -1.102 1.00 90.50 116 SER A O 1
ATOM 901 N N . LEU A 1 117 ? 3.420 11.310 -2.919 1.00 91.81 117 LEU A N 1
ATOM 902 C CA . LEU A 1 117 ? 2.437 12.322 -3.314 1.00 91.81 117 LEU A CA 1
ATOM 903 C C . LEU A 1 117 ? 1.051 11.713 -3.568 1.00 91.81 117 LEU A C 1
ATOM 905 O O . LEU A 1 117 ? 0.047 12.280 -3.133 1.00 91.81 117 LEU A O 1
ATOM 909 N N . GLY A 1 118 ? 0.992 10.552 -4.226 1.00 89.69 118 GLY A N 1
ATOM 910 C CA . GLY A 1 118 ? -0.260 9.836 -4.476 1.00 89.69 118 GLY A CA 1
ATOM 911 C C . GLY A 1 118 ? -0.944 9.324 -3.203 1.00 89.69 118 GLY A C 1
ATOM 912 O O . GLY A 1 118 ? -2.166 9.170 -3.186 1.00 89.69 118 GLY A O 1
ATOM 913 N N . LEU A 1 119 ? -0.183 9.097 -2.129 1.00 92.69 119 LEU A N 1
ATOM 914 C CA . LEU A 1 119 ? -0.674 8.494 -0.890 1.00 92.69 119 LEU A CA 1
ATOM 915 C C . LEU A 1 119 ? -0.995 9.497 0.222 1.00 92.69 119 LEU A C 1
ATOM 917 O O . LEU A 1 119 ? -1.760 9.142 1.119 1.00 92.69 119 LEU A O 1
ATOM 921 N N . VAL A 1 120 ? -0.484 10.737 0.184 1.00 94.31 120 VAL A N 1
ATOM 922 C CA . VAL A 1 120 ? -0.685 11.717 1.277 1.00 94.31 120 VAL A CA 1
ATOM 923 C C . VAL A 1 120 ? -2.167 11.919 1.606 1.00 94.31 120 VAL A C 1
ATOM 925 O O . VAL A 1 120 ? -2.588 11.703 2.743 1.00 94.31 120 VAL A O 1
ATOM 928 N N . ALA A 1 121 ? -2.976 12.329 0.625 1.00 93.12 121 ALA A N 1
ATOM 929 C CA . ALA A 1 121 ? -4.386 12.636 0.866 1.00 93.12 121 ALA A CA 1
ATOM 930 C C . ALA A 1 121 ? -5.208 11.391 1.268 1.00 93.12 121 ALA A C 1
ATOM 932 O O . ALA A 1 121 ? -5.943 11.473 2.258 1.00 93.12 121 ALA A O 1
ATOM 933 N N . PRO A 1 122 ? -5.064 10.228 0.596 1.00 94.06 122 PRO A N 1
ATOM 934 C CA . PRO A 1 122 ? -5.689 8.983 1.041 1.00 94.06 122 PRO A CA 1
ATOM 935 C C . PRO A 1 122 ? -5.310 8.573 2.471 1.00 94.06 122 PRO A C 1
ATOM 937 O O . PRO A 1 122 ? -6.200 8.261 3.263 1.00 94.06 122 PRO A O 1
ATOM 940 N N . ARG A 1 123 ? -4.021 8.630 2.840 1.00 95.62 123 ARG A N 1
ATOM 941 C CA . ARG A 1 123 ? -3.554 8.279 4.195 1.00 95.62 123 ARG A CA 1
ATOM 942 C C . ARG A 1 123 ? -4.143 9.203 5.255 1.00 95.62 123 ARG A C 1
ATOM 944 O O . ARG A 1 123 ? -4.619 8.721 6.282 1.00 95.62 123 ARG A O 1
ATOM 951 N N . MET A 1 124 ? -4.182 10.511 4.995 1.00 95.94 124 MET A N 1
ATOM 952 C CA . MET A 1 124 ? -4.802 11.481 5.905 1.00 95.94 124 MET A CA 1
ATOM 953 C C . MET A 1 124 ? -6.293 11.201 6.104 1.00 95.94 124 MET A C 1
ATOM 955 O O . MET A 1 124 ? -6.758 11.129 7.243 1.00 95.94 124 MET A O 1
ATOM 959 N N . ARG A 1 125 ? -7.032 10.976 5.010 1.00 96.69 125 ARG A N 1
ATOM 960 C CA . ARG A 1 125 ? -8.461 10.639 5.066 1.00 96.69 125 ARG A CA 1
ATOM 961 C C . ARG A 1 125 ? -8.705 9.367 5.873 1.00 96.69 125 ARG A C 1
ATOM 963 O O . ARG A 1 125 ? -9.561 9.359 6.751 1.00 96.69 125 ARG A O 1
ATOM 970 N N . LEU A 1 126 ? -7.962 8.302 5.588 1.00 95.50 126 LEU A N 1
ATOM 971 C CA . LEU A 1 126 ? -8.151 7.008 6.241 1.00 95.50 126 LEU A CA 1
ATOM 972 C C . LEU A 1 126 ? -7.710 7.018 7.705 1.00 95.50 126 LEU A C 1
ATOM 974 O O . LEU A 1 126 ? -8.328 6.349 8.527 1.00 95.50 126 LEU A O 1
ATOM 978 N N . THR A 1 127 ? -6.696 7.810 8.053 1.00 97.12 127 THR A N 1
ATOM 979 C CA . THR A 1 127 ? -6.303 8.042 9.450 1.00 97.12 127 THR A CA 1
ATOM 980 C C . THR A 1 127 ? -7.414 8.737 10.229 1.00 97.12 127 THR A C 1
ATOM 982 O O . THR A 1 127 ? -7.709 8.349 11.357 1.00 97.12 127 THR A O 1
ATOM 985 N N . GLU A 1 128 ? -8.065 9.733 9.632 1.00 97.56 128 GLU A N 1
ATOM 986 C CA . GLU A 1 128 ? -9.196 10.410 10.264 1.00 97.56 128 GLU A CA 1
ATOM 987 C C . GLU A 1 128 ? -10.422 9.491 10.378 1.00 97.56 128 GLU A C 1
ATOM 989 O O . GLU A 1 128 ? -11.010 9.379 11.453 1.00 97.56 128 GLU A O 1
ATOM 994 N N . MET A 1 129 ? -10.752 8.746 9.316 1.00 96.38 129 MET A N 1
ATOM 995 C CA . MET A 1 129 ? -11.822 7.740 9.354 1.00 96.38 129 MET A CA 1
ATOM 996 C C . MET A 1 129 ? -11.570 6.688 10.435 1.00 96.38 129 MET A C 1
ATOM 998 O O . MET A 1 129 ? -12.495 6.337 11.166 1.00 96.38 129 MET A O 1
ATOM 1002 N N . ARG A 1 130 ? -10.322 6.224 10.587 1.00 97.31 130 ARG A N 1
ATOM 1003 C CA . ARG A 1 130 ? -9.937 5.293 11.651 1.00 97.31 130 ARG A CA 1
ATOM 1004 C C . ARG A 1 130 ? -10.218 5.883 13.030 1.00 97.31 130 ARG A C 1
ATOM 1006 O O . ARG A 1 130 ? -10.866 5.226 13.836 1.00 97.31 130 ARG A O 1
ATOM 1013 N N . LYS A 1 131 ? -9.782 7.119 13.299 1.00 97.75 131 LYS A N 1
ATOM 1014 C CA . LYS A 1 131 ? -10.018 7.786 14.593 1.00 97.75 131 LYS A CA 1
ATOM 1015 C C . LYS A 1 131 ? -11.509 7.887 14.916 1.00 97.75 131 LYS A C 1
ATOM 1017 O O . LYS A 1 131 ? -11.923 7.548 16.021 1.00 97.75 131 LYS A O 1
ATOM 1022 N N . GLN A 1 132 ? -12.320 8.310 13.949 1.00 97.50 132 GLN A N 1
ATOM 1023 C CA . GLN A 1 132 ? -13.773 8.419 14.119 1.00 97.50 132 GLN A CA 1
ATOM 1024 C C . GLN A 1 132 ? -14.416 7.051 14.381 1.00 97.50 132 GLN A C 1
ATOM 1026 O O . GLN A 1 132 ? -15.235 6.908 15.291 1.00 97.50 132 GLN A O 1
ATOM 1031 N N . ALA A 1 133 ? -13.994 6.032 13.631 1.00 97.38 133 ALA A N 1
ATOM 1032 C CA . ALA A 1 133 ? -14.472 4.667 13.785 1.00 97.38 133 ALA A CA 1
ATOM 1033 C C . ALA A 1 133 ? -14.085 4.068 15.150 1.00 97.38 133 ALA A C 1
ATOM 1035 O O . ALA A 1 133 ? -14.918 3.431 15.794 1.00 97.38 133 ALA A O 1
ATOM 1036 N N . GLU A 1 134 ? -12.865 4.318 15.635 1.00 97.50 134 GLU A N 1
ATOM 1037 C CA . GLU A 1 134 ? -12.408 3.890 16.964 1.00 97.50 134 GLU A CA 1
ATOM 1038 C C . GLU A 1 134 ? -13.245 4.515 18.085 1.00 97.50 134 GLU A C 1
ATOM 1040 O O . GLU A 1 134 ? -13.667 3.806 19.003 1.00 97.50 134 GLU A O 1
ATOM 1045 N N . VAL A 1 135 ? -13.563 5.810 17.983 1.00 97.88 135 VAL A N 1
ATOM 1046 C CA . VAL A 1 135 ? -14.451 6.495 18.936 1.00 97.88 135 VAL A CA 1
ATOM 1047 C C . VAL A 1 135 ? -15.853 5.878 18.918 1.00 97.88 135 VAL A C 1
ATOM 1049 O O . VAL A 1 135 ? -16.397 5.557 19.977 1.00 97.88 135 VAL A O 1
ATOM 1052 N N . GLN A 1 136 ? -16.427 5.650 17.734 1.00 96.88 136 GLN A N 1
ATOM 1053 C CA . GLN A 1 136 ? -17.762 5.057 17.586 1.00 96.88 136 GLN A CA 1
ATOM 1054 C C . GLN A 1 136 ? -17.827 3.618 18.122 1.00 96.88 136 GLN A C 1
ATOM 1056 O O . GLN A 1 136 ? -18.788 3.244 18.798 1.00 96.88 136 GLN A O 1
ATOM 1061 N N . ALA A 1 137 ? -16.791 2.822 17.862 1.00 97.50 137 ALA A N 1
ATOM 1062 C CA . ALA A 1 137 ? -16.674 1.446 18.331 1.00 97.50 137 ALA A CA 1
ATOM 1063 C C . ALA A 1 137 ? -16.196 1.337 19.791 1.00 97.50 137 ALA A C 1
ATOM 1065 O O . ALA A 1 137 ? -16.084 0.225 20.312 1.00 97.50 137 ALA A O 1
ATOM 1066 N N . LYS A 1 138 ? -15.939 2.469 20.465 1.00 98.12 138 LYS A N 1
ATOM 1067 C CA . LYS A 1 138 ? -15.416 2.533 21.839 1.00 98.12 138 LYS A CA 1
ATOM 1068 C C . LYS A 1 138 ? -14.142 1.700 22.005 1.00 98.12 138 LYS A C 1
ATOM 1070 O O . LYS A 1 138 ? -13.987 0.973 22.986 1.00 98.12 138 LYS A O 1
ATOM 1075 N N . ILE A 1 139 ? -13.256 1.766 21.016 1.00 97.94 139 ILE A N 1
ATOM 1076 C CA . ILE A 1 139 ? -11.962 1.089 21.058 1.00 97.94 139 ILE A CA 1
ATOM 1077 C C . ILE A 1 139 ? -11.081 1.834 22.053 1.00 97.94 139 ILE A C 1
ATOM 1079 O O . ILE A 1 139 ? -10.909 3.050 21.979 1.00 97.94 139 ILE A O 1
ATOM 1083 N N . THR A 1 140 ? -10.556 1.102 23.029 1.00 98.25 140 THR A N 1
ATOM 1084 C CA . THR A 1 140 ? -9.686 1.695 24.048 1.00 98.25 140 THR A CA 1
ATOM 1085 C C . THR A 1 140 ? -8.298 2.002 23.472 1.00 98.25 140 THR A C 1
ATOM 1087 O O . THR A 1 140 ? -7.865 1.324 22.536 1.00 98.25 140 THR A O 1
ATOM 1090 N N . PRO A 1 141 ? -7.530 2.939 24.061 1.00 97.94 141 PRO A N 1
ATOM 1091 C CA . PRO A 1 141 ? -6.153 3.195 23.631 1.00 97.94 141 PRO A CA 1
ATOM 1092 C C . PRO A 1 141 ? -5.264 1.942 23.662 1.00 97.94 141 PRO A C 1
ATOM 1094 O O . PRO A 1 141 ? -4.426 1.753 22.787 1.00 97.94 141 PRO A O 1
ATOM 1097 N N . ALA A 1 142 ? -5.482 1.047 24.633 1.00 98.12 142 ALA A N 1
ATOM 1098 C CA . ALA A 1 142 ? -4.753 -0.216 24.726 1.00 98.12 142 ALA A CA 1
ATOM 1099 C C . ALA A 1 142 ? -5.079 -1.169 23.563 1.00 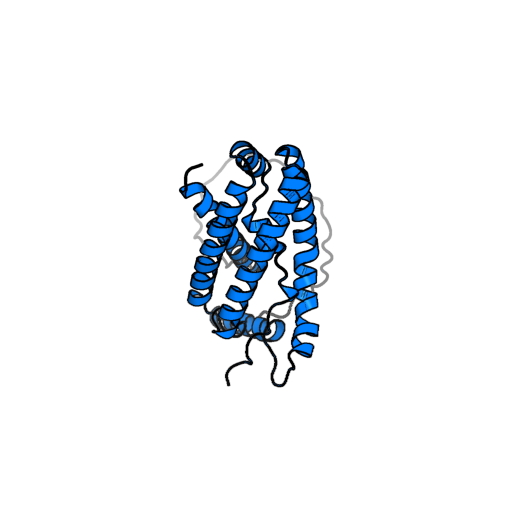98.12 142 ALA A C 1
ATOM 1101 O O . ALA A 1 142 ? -4.173 -1.791 23.014 1.00 98.12 142 ALA A O 1
ATOM 1102 N N . GLN A 1 143 ? -6.351 -1.266 23.159 1.00 98.00 143 GLN A N 1
ATOM 1103 C CA . GLN A 1 143 ? -6.749 -2.040 21.979 1.00 98.00 143 GLN A CA 1
ATOM 1104 C C . GLN A 1 143 ? -6.205 -1.414 20.690 1.00 98.00 143 GLN A C 1
ATOM 1106 O O . GLN A 1 143 ? -5.700 -2.142 19.842 1.00 98.00 143 GLN A O 1
ATOM 1111 N N . SER A 1 144 ? -6.251 -0.083 20.562 1.00 97.56 144 SER A N 1
ATOM 1112 C CA . SER A 1 144 ? -5.700 0.630 19.399 1.00 97.56 144 SER A CA 1
ATOM 1113 C C . SER A 1 144 ? -4.194 0.369 19.242 1.00 97.56 144 SER A C 1
ATOM 1115 O O . SER A 1 144 ? -3.749 -0.044 18.175 1.00 97.56 144 SER A O 1
ATOM 1117 N N . ALA A 1 145 ? -3.428 0.419 20.338 1.00 97.94 145 ALA A N 1
ATOM 1118 C CA . ALA A 1 145 ? -2.006 0.066 20.321 1.00 97.94 145 ALA A CA 1
ATOM 1119 C C . ALA A 1 145 ? -1.745 -1.415 19.963 1.00 97.94 145 ALA A C 1
ATOM 1121 O O . ALA A 1 145 ? -0.760 -1.737 19.299 1.00 97.94 145 ALA A O 1
ATOM 1122 N N . GLN A 1 146 ? -2.618 -2.340 20.382 1.00 97.75 146 GLN A N 1
ATOM 1123 C CA . GLN A 1 146 ? -2.518 -3.747 19.970 1.00 97.75 146 GLN A CA 1
ATOM 1124 C C . GLN A 1 146 ? -2.817 -3.937 18.479 1.00 97.75 146 GLN A C 1
ATOM 1126 O O . GLN A 1 146 ? -2.174 -4.769 17.838 1.00 97.75 146 GLN A O 1
ATOM 1131 N N . LEU A 1 147 ? -3.770 -3.175 17.932 1.00 97.06 147 LEU A N 1
ATOM 1132 C CA . LEU A 1 147 ? -4.064 -3.160 16.500 1.00 97.06 147 LEU A CA 1
ATOM 1133 C C . LEU A 1 147 ? -2.865 -2.644 15.707 1.00 97.06 147 LEU A C 1
ATOM 1135 O O . LEU A 1 147 ? -2.461 -3.309 14.760 1.00 97.06 147 LEU A O 1
ATOM 1139 N N . ASP A 1 148 ? -2.245 -1.542 16.135 1.00 96.69 148 ASP A N 1
ATOM 1140 C CA . ASP A 1 148 ? -1.047 -0.995 15.482 1.00 96.69 148 ASP A CA 1
ATOM 1141 C C . ASP A 1 148 ? 0.078 -2.026 15.409 1.00 96.69 148 ASP A C 1
ATOM 1143 O O . ASP A 1 148 ? 0.618 -2.285 14.335 1.00 96.69 148 ASP A O 1
ATOM 1147 N N . LYS A 1 149 ? 0.350 -2.713 16.522 1.00 96.50 149 LYS A N 1
ATOM 1148 C CA . LYS A 1 149 ? 1.347 -3.787 16.562 1.00 96.50 149 LYS A CA 1
ATOM 1149 C C . LYS A 1 149 ? 0.994 -4.967 15.649 1.00 96.50 149 LYS A C 1
ATOM 1151 O O . LYS A 1 149 ? 1.878 -5.595 15.071 1.00 96.50 149 LYS A O 1
ATOM 1156 N N . ALA A 1 150 ? -0.289 -5.311 15.529 1.00 95.75 150 ALA A N 1
ATOM 1157 C CA . ALA A 1 150 ? -0.727 -6.332 14.579 1.00 95.75 150 ALA A CA 1
ATOM 1158 C C . ALA A 1 150 ? -0.531 -5.862 13.128 1.00 95.75 150 ALA A C 1
ATOM 1160 O O . ALA A 1 150 ? -0.153 -6.659 12.270 1.00 95.75 150 ALA A O 1
ATOM 1161 N N . PHE A 1 151 ? -0.746 -4.573 12.856 1.00 95.69 151 PHE A N 1
ATOM 1162 C CA . PHE A 1 151 ? -0.589 -3.989 11.526 1.00 95.69 151 PHE A CA 1
ATOM 1163 C C . PHE A 1 151 ? 0.861 -3.894 11.086 1.00 95.69 151 PHE A C 1
ATOM 1165 O O . PHE A 1 151 ? 1.113 -4.179 9.924 1.00 95.69 151 PHE A O 1
ATOM 1172 N N . GLU A 1 152 ? 1.804 -3.600 11.985 1.00 96.00 152 GLU A N 1
ATOM 1173 C CA . GLU A 1 152 ? 3.245 -3.653 11.684 1.00 96.00 152 GLU A CA 1
ATOM 1174 C C . GLU A 1 152 ? 3.622 -4.983 11.024 1.00 96.00 152 GLU A C 1
ATOM 1176 O O . GLU A 1 152 ? 4.164 -5.004 9.923 1.00 96.00 152 GLU A O 1
ATOM 1181 N N . LYS A 1 153 ? 3.202 -6.102 11.625 1.00 95.06 153 LYS A N 1
ATOM 1182 C CA . LYS A 1 153 ? 3.439 -7.428 11.049 1.00 95.06 153 LYS A CA 1
ATOM 1183 C C . LYS A 1 153 ? 2.754 -7.619 9.692 1.00 95.06 153 LYS A C 1
ATOM 1185 O O . LYS A 1 153 ? 3.329 -8.217 8.791 1.00 95.06 153 LYS A O 1
ATOM 1190 N N . VAL A 1 154 ? 1.513 -7.155 9.550 1.00 95.56 154 VAL A N 1
ATOM 1191 C CA . VAL A 1 154 ? 0.791 -7.254 8.272 1.00 95.56 154 VAL A CA 1
ATOM 1192 C C . VAL A 1 154 ? 1.500 -6.440 7.190 1.00 95.56 154 VAL A C 1
ATOM 1194 O O . VAL A 1 154 ? 1.550 -6.880 6.046 1.00 95.56 154 VAL A O 1
ATOM 1197 N N . TYR A 1 155 ? 2.062 -5.281 7.533 1.00 96.50 155 TYR A N 1
ATOM 1198 C CA . TYR A 1 155 ? 2.843 -4.472 6.608 1.00 96.50 155 TYR A CA 1
ATOM 1199 C C . TYR A 1 155 ? 4.119 -5.184 6.177 1.00 96.50 155 TYR A C 1
ATOM 1201 O O . TYR A 1 155 ? 4.383 -5.215 4.978 1.00 96.50 155 TYR A O 1
ATOM 1209 N N . ASP A 1 156 ? 4.843 -5.813 7.102 1.00 96.75 156 ASP A N 1
ATOM 1210 C CA . ASP A 1 156 ? 6.014 -6.629 6.766 1.00 96.75 156 ASP A CA 1
ATOM 1211 C C . ASP A 1 156 ? 5.637 -7.764 5.799 1.00 96.75 156 ASP A C 1
ATOM 1213 O O . ASP A 1 156 ? 6.230 -7.888 4.727 1.00 96.75 156 ASP A O 1
ATOM 1217 N N . ASP A 1 157 ? 4.577 -8.521 6.111 1.00 95.56 157 ASP A N 1
ATOM 1218 C CA . ASP A 1 157 ? 4.091 -9.620 5.267 1.00 95.56 157 ASP A CA 1
ATOM 1219 C C . ASP A 1 157 ? 3.684 -9.120 3.861 1.00 95.56 157 ASP A C 1
ATOM 1221 O O . ASP A 1 157 ? 3.999 -9.751 2.847 1.00 95.56 157 ASP A O 1
ATOM 1225 N N . VAL A 1 158 ? 2.993 -7.974 3.779 1.00 95.25 158 VAL A N 1
ATOM 1226 C CA . VAL A 1 158 ? 2.596 -7.349 2.505 1.00 95.25 158 VAL A CA 1
ATOM 1227 C C . VAL A 1 158 ? 3.822 -6.901 1.715 1.00 95.25 158 VAL A C 1
ATOM 1229 O O . VAL A 1 158 ? 3.888 -7.163 0.513 1.00 95.25 158 VAL A O 1
ATOM 1232 N N . LEU A 1 159 ? 4.791 -6.240 2.349 1.00 95.56 159 LEU A N 1
ATOM 1233 C CA . LEU A 1 159 ? 5.997 -5.766 1.674 1.00 95.56 159 LEU A CA 1
ATOM 1234 C C . LEU A 1 159 ? 6.845 -6.921 1.162 1.00 95.56 159 LEU A C 1
ATOM 1236 O O . LEU A 1 159 ? 7.281 -6.878 0.012 1.00 95.56 159 LEU A O 1
ATOM 1240 N N . ASP A 1 160 ? 7.062 -7.953 1.971 1.00 97.12 160 ASP A N 1
ATOM 1241 C CA . ASP A 1 160 ? 7.839 -9.124 1.572 1.00 97.12 160 ASP A CA 1
ATOM 1242 C C . ASP A 1 160 ? 7.178 -9.848 0.401 1.00 97.12 160 ASP A C 1
ATOM 1244 O O . ASP A 1 160 ? 7.837 -10.161 -0.598 1.00 97.12 160 ASP A O 1
ATOM 1248 N N . TYR A 1 161 ? 5.859 -10.036 0.471 1.00 96.31 161 TYR A N 1
ATOM 1249 C CA . TYR A 1 161 ? 5.093 -10.632 -0.616 1.00 96.31 161 TYR A CA 1
ATOM 1250 C C . TYR A 1 161 ? 5.149 -9.785 -1.898 1.00 96.31 161 TYR A C 1
ATOM 1252 O O . TYR A 1 161 ? 5.384 -10.315 -2.986 1.00 96.31 161 TYR A O 1
ATOM 1260 N N . THR A 1 162 ? 5.008 -8.464 -1.777 1.00 95.44 162 THR A N 1
ATOM 1261 C CA . THR A 1 162 ? 5.068 -7.529 -2.913 1.00 95.44 162 THR A CA 1
ATOM 1262 C C . THR A 1 162 ? 6.459 -7.482 -3.532 1.00 95.44 162 THR A C 1
ATOM 1264 O O . THR A 1 162 ? 6.595 -7.562 -4.750 1.00 95.44 162 THR A O 1
ATOM 1267 N N . ASN A 1 163 ? 7.509 -7.414 -2.714 1.00 96.12 163 ASN A N 1
ATOM 1268 C CA . ASN A 1 163 ? 8.897 -7.431 -3.171 1.00 96.12 163 ASN A CA 1
ATOM 1269 C C . ASN A 1 163 ? 9.229 -8.731 -3.905 1.00 96.12 163 ASN A C 1
ATOM 1271 O O . ASN A 1 163 ? 9.923 -8.700 -4.922 1.00 96.12 163 ASN A O 1
ATOM 1275 N N . LYS A 1 164 ? 8.710 -9.865 -3.421 1.00 96.44 164 LYS A N 1
ATOM 1276 C CA . LYS A 1 164 ? 8.823 -11.143 -4.122 1.00 96.44 164 LYS A CA 1
ATOM 1277 C C . LYS A 1 164 ? 8.116 -11.098 -5.478 1.00 96.44 164 LYS A C 1
ATOM 1279 O O . LYS A 1 164 ? 8.739 -11.429 -6.478 1.00 96.44 164 LYS A O 1
ATOM 1284 N N . ALA A 1 165 ? 6.872 -10.627 -5.534 1.00 94.62 165 ALA A N 1
ATOM 1285 C CA . ALA A 1 165 ? 6.114 -10.518 -6.783 1.00 94.62 165 ALA A CA 1
ATOM 1286 C C . ALA A 1 165 ? 6.766 -9.561 -7.805 1.00 94.62 165 ALA A C 1
ATOM 1288 O O . ALA A 1 165 ? 6.749 -9.826 -9.007 1.00 94.62 165 ALA A O 1
ATOM 1289 N N . ILE A 1 166 ? 7.377 -8.465 -7.340 1.00 92.69 166 ILE A N 1
ATOM 1290 C CA . ILE A 1 166 ? 8.179 -7.551 -8.169 1.00 92.69 166 ILE A CA 1
ATOM 1291 C C . ILE A 1 166 ? 9.423 -8.269 -8.712 1.00 92.69 166 ILE A C 1
ATOM 1293 O O . ILE A 1 166 ? 9.682 -8.213 -9.913 1.00 92.69 166 ILE A O 1
ATOM 1297 N N . GLY A 1 167 ? 10.174 -8.957 -7.845 1.00 93.25 167 GLY A N 1
ATOM 1298 C CA . GLY A 1 167 ? 11.382 -9.695 -8.228 1.00 93.25 167 GLY A CA 1
ATOM 1299 C C . GLY A 1 167 ? 11.109 -10.847 -9.197 1.00 93.25 167 GLY A C 1
ATOM 1300 O O . GLY A 1 167 ? 11.884 -11.064 -10.124 1.00 93.25 167 GLY A O 1
ATOM 1301 N N . ASP A 1 168 ? 9.971 -11.521 -9.030 1.00 93.75 168 ASP A N 1
ATOM 1302 C CA . ASP A 1 168 ? 9.504 -12.612 -9.892 1.00 93.75 168 ASP A CA 1
ATOM 1303 C C . ASP A 1 168 ? 8.864 -12.088 -11.204 1.00 93.75 168 ASP A C 1
ATOM 1305 O O . ASP A 1 168 ? 8.422 -12.874 -12.041 1.00 93.75 168 ASP A O 1
ATOM 1309 N N . GLY A 1 169 ? 8.784 -10.763 -11.400 1.00 90.81 169 GLY A N 1
ATOM 1310 C CA . GLY A 1 169 ? 8.245 -10.126 -12.610 1.00 90.81 169 GLY A CA 1
ATOM 1311 C C . GLY A 1 169 ? 6.713 -10.124 -12.717 1.00 90.81 169 GLY A C 1
ATOM 1312 O O . GLY A 1 169 ? 6.160 -9.655 -13.713 1.00 90.81 169 GLY A O 1
ATOM 1313 N N . GLN A 1 170 ? 5.995 -10.591 -11.693 1.00 91.75 170 GLN A N 1
ATOM 1314 C CA . GLN A 1 170 ? 4.525 -10.602 -11.668 1.00 91.75 170 GLN A CA 1
ATOM 1315 C C . GLN A 1 170 ? 3.933 -9.188 -11.697 1.00 91.75 170 GLN A C 1
ATOM 1317 O O . GLN A 1 170 ? 2.891 -8.964 -12.310 1.00 91.75 170 GLN A O 1
ATOM 1322 N N . LEU A 1 171 ? 4.629 -8.235 -11.069 1.00 90.88 171 LEU A N 1
ATOM 1323 C CA . LEU A 1 171 ? 4.272 -6.813 -11.024 1.00 90.88 171 LEU A CA 1
ATOM 1324 C C . LEU A 1 171 ? 5.206 -5.952 -11.885 1.00 90.88 171 LEU A C 1
ATOM 1326 O O . LEU A 1 171 ? 5.497 -4.805 -11.549 1.00 90.88 171 LEU A O 1
ATOM 1330 N N . SER A 1 172 ? 5.704 -6.515 -12.988 1.00 89.50 172 SER A N 1
ATOM 1331 C CA . SER A 1 172 ? 6.599 -5.809 -13.902 1.00 89.50 172 SER A CA 1
ATOM 1332 C C . SER A 1 172 ? 5.932 -4.551 -14.486 1.00 89.50 172 SER A C 1
ATOM 1334 O O . SER A 1 172 ? 4.816 -4.636 -15.005 1.00 89.50 172 SER A O 1
ATOM 1336 N N . PRO A 1 173 ? 6.604 -3.384 -14.465 1.00 89.44 173 PRO A N 1
ATOM 1337 C CA . PRO A 1 173 ? 6.119 -2.182 -15.142 1.00 89.44 173 PRO A CA 1
ATOM 1338 C C . PRO A 1 173 ? 6.389 -2.209 -16.655 1.00 89.44 173 PRO A C 1
ATOM 1340 O O . PRO A 1 173 ? 5.891 -1.347 -17.375 1.00 89.44 173 PRO A O 1
ATOM 1343 N N . TYR A 1 174 ? 7.181 -3.169 -17.146 1.00 90.19 174 TYR A N 1
ATOM 1344 C CA . TYR A 1 174 ? 7.607 -3.243 -18.548 1.00 90.19 174 TYR A CA 1
ATOM 1345 C C . TYR A 1 174 ? 6.623 -3.990 -19.447 1.00 90.19 174 TYR A C 1
ATOM 1347 O O . TYR A 1 174 ? 6.674 -3.850 -20.668 1.00 90.19 174 TYR A O 1
ATOM 1355 N N . GLU A 1 175 ? 5.739 -4.795 -18.862 1.00 88.44 175 GLU A N 1
ATOM 1356 C CA . GLU A 1 175 ? 4.776 -5.603 -19.597 1.00 88.44 175 GLU A CA 1
ATOM 1357 C C . GLU A 1 175 ? 3.469 -5.767 -18.822 1.00 88.44 175 GLU A C 1
ATOM 1359 O O . GLU A 1 175 ? 3.411 -5.668 -17.598 1.00 88.44 175 GLU A O 1
ATOM 1364 N N . ARG A 1 176 ? 2.380 -6.044 -19.542 1.00 83.19 176 ARG A N 1
ATOM 1365 C CA . ARG A 1 176 ? 1.096 -6.365 -18.912 1.00 83.19 176 ARG A CA 1
ATOM 1366 C C . ARG A 1 176 ? 1.040 -7.841 -18.544 1.00 83.19 176 ARG A C 1
ATOM 1368 O O . ARG A 1 176 ? 0.575 -8.657 -19.336 1.00 83.19 176 ARG A O 1
ATOM 1375 N N . ASN A 1 177 ? 1.385 -8.160 -17.305 1.00 87.50 177 ASN A N 1
ATOM 1376 C CA . ASN A 1 177 ? 1.182 -9.495 -16.754 1.00 87.50 177 ASN A CA 1
ATOM 1377 C C . ASN A 1 177 ? -0.148 -9.593 -15.982 1.00 87.50 177 ASN A C 1
ATOM 1379 O O . ASN A 1 177 ? -0.181 -9.563 -14.756 1.00 87.50 177 ASN A O 1
ATOM 1383 N N . VAL A 1 178 ? -1.278 -9.674 -16.698 1.00 87.75 178 VAL A N 1
ATOM 1384 C CA . VAL A 1 178 ? -2.612 -9.713 -16.054 1.00 87.75 178 VAL A CA 1
ATOM 1385 C C . VAL A 1 178 ? -2.765 -10.936 -15.145 1.00 87.75 178 VAL A C 1
ATOM 1387 O O . VAL A 1 178 ? -3.342 -10.813 -14.071 1.00 87.75 178 VAL A O 1
ATOM 1390 N N . ALA A 1 179 ? -2.238 -12.094 -15.555 1.00 90.44 179 ALA A N 1
ATOM 1391 C CA . ALA A 1 179 ? -2.265 -13.304 -14.736 1.00 90.44 179 ALA A CA 1
ATOM 1392 C C . ALA A 1 179 ? -1.477 -13.102 -13.432 1.00 90.44 179 ALA A C 1
ATOM 1394 O O . ALA A 1 179 ? -2.031 -13.304 -12.357 1.00 90.44 179 ALA A O 1
ATOM 1395 N N . GLY A 1 180 ? -0.250 -12.577 -13.521 1.00 88.56 180 GLY A N 1
ATOM 1396 C CA . GLY A 1 180 ? 0.570 -12.242 -12.355 1.00 88.56 180 GLY A CA 1
ATOM 1397 C C . GLY A 1 180 ? -0.101 -11.238 -11.416 1.00 88.56 180 GLY A C 1
ATOM 1398 O O . GLY A 1 180 ? -0.072 -11.423 -10.203 1.00 88.56 180 GLY A O 1
ATOM 1399 N N . TRP A 1 181 ? -0.785 -10.226 -11.956 1.00 88.12 181 TRP A N 1
ATOM 1400 C CA . TRP A 1 181 ? -1.575 -9.281 -11.158 1.00 88.12 181 TRP A CA 1
ATOM 1401 C C . TRP A 1 181 ? -2.750 -9.940 -10.425 1.00 88.12 181 TRP A C 1
ATOM 1403 O O . TRP A 1 181 ? -3.019 -9.593 -9.274 1.00 88.12 181 TRP A O 1
ATOM 1413 N N . LEU A 1 182 ? -3.460 -10.870 -11.071 1.00 90.06 182 LEU A N 1
ATOM 1414 C CA . LEU A 1 182 ? -4.567 -11.603 -10.448 1.00 90.06 182 LEU A CA 1
ATOM 1415 C C . LEU A 1 182 ? -4.065 -12.553 -9.356 1.00 90.06 182 LEU A C 1
ATOM 1417 O O . LEU A 1 182 ? -4.656 -12.591 -8.275 1.00 90.06 182 LEU A O 1
ATOM 1421 N N . ASP A 1 183 ? -2.962 -13.256 -9.608 1.00 91.12 183 ASP A N 1
ATOM 1422 C CA . ASP A 1 183 ? -2.319 -14.131 -8.625 1.00 91.12 183 ASP A CA 1
ATOM 1423 C C . ASP A 1 183 ? -1.839 -13.327 -7.411 1.00 91.12 183 ASP A C 1
ATOM 1425 O O . ASP A 1 183 ? -2.133 -13.688 -6.268 1.00 91.12 183 ASP A O 1
ATOM 1429 N N . TYR A 1 184 ? -1.186 -12.186 -7.652 1.00 92.06 184 TYR A N 1
ATOM 1430 C CA . TYR A 1 184 ? -0.766 -11.254 -6.607 1.00 92.06 184 TYR A CA 1
ATOM 1431 C C . TYR A 1 184 ? -1.954 -10.743 -5.780 1.00 92.06 184 TYR A C 1
ATOM 1433 O O . TYR A 1 184 ? -1.926 -10.784 -4.548 1.00 92.06 184 TYR A O 1
ATOM 1441 N N . ALA A 1 185 ? -3.033 -10.305 -6.436 1.00 89.31 185 ALA A N 1
ATOM 1442 C CA . ALA A 1 185 ? -4.235 -9.844 -5.745 1.00 89.31 185 ALA A CA 1
ATOM 1443 C C . ALA A 1 185 ? -4.880 -10.957 -4.898 1.00 89.31 185 ALA A C 1
ATOM 1445 O O . ALA A 1 185 ? -5.328 -10.704 -3.776 1.00 89.31 185 ALA A O 1
ATOM 1446 N N . GLY A 1 186 ? -4.889 -12.194 -5.405 1.00 90.69 186 GLY A N 1
ATOM 1447 C CA . GLY A 1 186 ? -5.334 -13.369 -4.659 1.00 90.69 186 GLY A CA 1
ATOM 1448 C C . GLY A 1 186 ? -4.492 -13.615 -3.403 1.00 90.69 186 GLY A C 1
ATOM 1449 O O . GLY A 1 186 ? -5.048 -13.814 -2.319 1.00 90.69 186 GLY A O 1
ATOM 1450 N N . GLY A 1 187 ? -3.163 -13.533 -3.521 1.00 92.00 187 GLY A N 1
ATOM 1451 C CA . GLY A 1 187 ? -2.243 -13.681 -2.391 1.00 92.00 187 GLY A CA 1
ATOM 1452 C C . GLY A 1 187 ? -2.397 -12.591 -1.330 1.00 92.00 187 GLY A C 1
ATOM 1453 O O . GLY A 1 187 ? -2.499 -12.908 -0.141 1.00 92.00 187 GLY A O 1
ATOM 1454 N N . LEU A 1 188 ? -2.537 -11.325 -1.742 1.00 92.00 188 LEU A N 1
ATOM 1455 C CA . LEU A 1 188 ? -2.857 -10.221 -0.827 1.00 92.00 188 LEU A CA 1
ATOM 1456 C C . LEU A 1 188 ? -4.167 -10.467 -0.066 1.00 92.00 188 LEU A C 1
ATOM 1458 O O . LEU A 1 188 ? -4.243 -10.216 1.138 1.00 92.00 188 LEU A O 1
ATOM 1462 N N . GLY A 1 189 ? -5.190 -11.006 -0.736 1.00 90.06 189 GLY A N 1
ATOM 1463 C CA . GLY A 1 189 ? -6.446 -11.396 -0.092 1.00 90.06 189 GLY A CA 1
ATOM 1464 C C . GLY A 1 189 ? -6.248 -12.414 1.040 1.00 90.06 189 GLY A C 1
ATOM 1465 O O . GLY A 1 189 ? -6.919 -12.333 2.076 1.00 90.06 189 GLY A O 1
ATOM 1466 N N . GLY A 1 190 ? -5.289 -13.332 0.886 1.00 92.06 190 GLY A N 1
ATOM 1467 C CA . GLY A 1 190 ? -4.872 -14.267 1.933 1.00 92.06 190 GLY A CA 1
ATOM 1468 C C . GLY A 1 190 ? -4.272 -13.562 3.153 1.00 92.06 190 GLY A C 1
ATOM 1469 O O . GLY A 1 190 ? -4.715 -13.809 4.280 1.00 92.06 190 GLY A O 1
ATOM 1470 N N . ILE A 1 191 ? -3.339 -12.629 2.935 1.00 92.25 191 ILE A N 1
ATOM 1471 C CA . ILE A 1 191 ? -2.700 -11.842 4.007 1.00 92.25 191 ILE A CA 1
ATOM 1472 C C . ILE A 1 191 ? -3.747 -11.013 4.767 1.00 92.25 191 ILE A C 1
ATOM 1474 O O . ILE A 1 191 ? -3.825 -11.073 5.997 1.00 92.25 191 ILE A O 1
ATOM 1478 N N . LEU A 1 192 ? -4.635 -10.320 4.047 1.00 90.56 192 LEU A N 1
ATOM 1479 C CA . LEU A 1 192 ? -5.714 -9.522 4.644 1.00 90.56 192 LEU A CA 1
ATOM 1480 C C . LEU A 1 192 ? -6.737 -10.379 5.408 1.00 90.56 192 LEU A C 1
ATOM 1482 O O . LEU A 1 192 ? -7.299 -9.947 6.418 1.00 90.56 192 LEU A O 1
ATOM 1486 N N . THR A 1 193 ? -6.976 -11.616 4.969 1.00 90.50 193 THR A N 1
ATOM 1487 C CA . THR A 1 193 ? -7.801 -12.571 5.725 1.00 90.50 193 THR A CA 1
ATOM 1488 C C . THR A 1 193 ? -7.129 -12.947 7.048 1.00 90.50 193 THR A C 1
ATOM 1490 O O . THR A 1 193 ? -7.801 -12.998 8.085 1.00 90.50 193 THR A O 1
ATOM 1493 N N . GLY A 1 194 ? -5.807 -13.139 7.039 1.00 91.25 194 GLY A N 1
ATOM 1494 C CA . GLY A 1 194 ? -5.000 -13.325 8.246 1.00 91.25 194 GLY A CA 1
ATOM 1495 C C . GLY A 1 194 ? -5.086 -12.129 9.199 1.00 91.25 194 GLY A C 1
ATOM 1496 O O . GLY A 1 194 ? -5.377 -12.314 10.385 1.00 91.25 194 GLY A O 1
ATOM 1497 N N . ALA A 1 195 ? -4.943 -10.908 8.675 1.00 92.12 195 ALA A N 1
ATOM 1498 C CA . ALA A 1 195 ? -5.082 -9.664 9.435 1.00 92.12 195 ALA A CA 1
ATOM 1499 C C . ALA A 1 195 ? -6.459 -9.557 10.114 1.00 92.12 195 ALA A C 1
ATOM 1501 O O . ALA A 1 195 ? -6.553 -9.331 11.321 1.00 92.12 195 ALA A O 1
ATOM 1502 N N . ASN A 1 196 ? -7.536 -9.843 9.377 1.00 90.62 196 ASN A N 1
ATOM 1503 C CA . ASN A 1 196 ? -8.897 -9.879 9.920 1.00 90.62 196 ASN A CA 1
ATOM 1504 C C . ASN A 1 196 ? -9.059 -10.876 11.077 1.00 90.62 196 ASN A C 1
ATOM 1506 O O . ASN A 1 196 ? -9.826 -10.625 12.011 1.00 90.62 196 ASN A O 1
ATOM 1510 N N . SER A 1 197 ? -8.352 -12.008 11.034 1.00 92.56 197 SER A N 1
ATOM 1511 C CA . SER A 1 197 ? -8.356 -12.958 12.146 1.00 92.56 197 SER A CA 1
ATOM 1512 C C . SER A 1 197 ? -7.616 -12.428 13.373 1.00 92.56 197 SER A C 1
ATOM 1514 O O . SER A 1 197 ? -7.997 -12.797 14.480 1.00 92.56 197 SER A O 1
ATOM 1516 N N . GLN A 1 198 ? -6.566 -11.621 13.206 1.00 93.88 198 GLN A N 1
ATOM 1517 C CA . GLN A 1 198 ? -5.845 -11.009 14.326 1.00 93.88 198 GLN A CA 1
ATOM 1518 C C . GLN A 1 198 ? -6.667 -9.888 14.965 1.00 93.88 198 GLN A C 1
ATOM 1520 O O . GLN A 1 198 ? -6.804 -9.859 16.184 1.00 93.88 198 GLN A O 1
ATOM 1525 N N . ILE A 1 199 ? -7.306 -9.046 14.148 1.00 93.88 199 ILE A N 1
ATOM 1526 C CA . ILE A 1 199 ? -8.215 -7.989 14.616 1.00 93.88 199 ILE A CA 1
ATOM 1527 C C . ILE A 1 199 ? -9.338 -8.583 15.474 1.00 93.88 199 ILE A C 1
ATOM 1529 O O . ILE A 1 199 ? -9.614 -8.086 16.562 1.00 93.88 199 ILE A O 1
ATOM 1533 N N . GLY A 1 200 ? -9.936 -9.698 15.041 1.00 93.94 200 GLY A N 1
ATOM 1534 C CA . GLY A 1 200 ? -10.983 -10.390 15.803 1.00 93.94 200 GLY A CA 1
ATOM 1535 C C . GLY A 1 200 ? -10.527 -11.038 17.119 1.00 93.94 200 GLY A C 1
ATOM 1536 O O . GLY A 1 200 ? -11.375 -11.534 17.852 1.00 93.94 200 GLY A O 1
ATOM 1537 N N . LYS A 1 201 ? -9.219 -11.070 17.417 1.00 96.56 201 LYS A N 1
ATOM 1538 C CA . LYS A 1 201 ? -8.684 -11.472 18.733 1.00 96.56 201 LYS A CA 1
ATOM 1539 C C . LYS A 1 201 ? -8.515 -10.286 19.687 1.00 96.56 201 LYS A C 1
ATOM 1541 O O . LYS A 1 201 ? -8.394 -10.506 20.885 1.00 96.56 201 LYS A O 1
ATOM 1546 N N . ILE A 1 202 ? -8.459 -9.065 19.153 1.00 97.19 202 ILE A N 1
ATOM 1547 C CA . ILE A 1 202 ? -8.239 -7.820 19.907 1.00 97.19 202 ILE A CA 1
ATOM 1548 C C . ILE A 1 202 ? -9.572 -7.118 20.183 1.00 97.19 202 ILE A C 1
ATOM 1550 O O . ILE A 1 202 ? -9.777 -6.544 21.254 1.00 97.19 202 ILE A O 1
ATOM 1554 N N . LEU A 1 203 ? -10.467 -7.149 19.195 1.00 97.25 203 LEU A N 1
ATOM 1555 C CA . LEU A 1 203 ? -11.754 -6.475 19.232 1.00 97.25 203 LEU A CA 1
ATOM 1556 C C . LEU A 1 203 ? -12.892 -7.464 19.435 1.00 97.25 203 LEU A C 1
ATOM 1558 O O . LEU A 1 203 ? -12.963 -8.500 18.766 1.00 97.25 203 LEU A O 1
ATOM 1562 N N . ASP A 1 204 ? -13.837 -7.084 20.287 1.00 96.94 204 ASP A N 1
ATOM 1563 C CA . ASP A 1 204 ? -15.068 -7.838 20.462 1.00 96.94 204 ASP A CA 1
ATOM 1564 C C . ASP A 1 204 ? -15.942 -7.775 19.195 1.00 96.94 204 ASP A C 1
ATOM 1566 O O . ASP A 1 204 ? -15.912 -6.786 18.449 1.00 96.94 204 ASP A O 1
ATOM 1570 N N . PRO A 1 205 ? -16.806 -8.779 18.946 1.00 96.50 205 PRO A N 1
ATOM 1571 C CA . PRO A 1 205 ? -17.670 -8.798 17.764 1.00 96.50 205 PRO A CA 1
ATOM 1572 C C . PRO A 1 205 ? -18.560 -7.556 17.607 1.00 96.50 205 PRO A C 1
ATOM 1574 O O . PRO A 1 205 ? -18.889 -7.169 16.484 1.00 96.50 205 PRO A O 1
ATOM 1577 N N . THR A 1 206 ? -18.953 -6.927 18.717 1.00 97.31 206 THR A N 1
ATOM 1578 C CA . THR A 1 206 ? -19.739 -5.685 18.736 1.00 97.31 206 THR A CA 1
ATOM 1579 C C . THR A 1 206 ? -18.930 -4.492 18.234 1.00 97.31 206 THR A C 1
ATOM 1581 O O . THR A 1 206 ? -19.446 -3.717 17.432 1.00 97.31 206 THR A O 1
ATOM 1584 N N . GLN A 1 207 ? -17.659 -4.380 18.627 1.00 97.50 207 GLN A N 1
ATOM 1585 C CA . GLN A 1 207 ? -16.743 -3.340 18.152 1.00 97.50 207 GLN A CA 1
ATOM 1586 C C . GLN A 1 207 ? -16.442 -3.527 16.661 1.00 97.50 207 GLN A C 1
ATOM 1588 O O . GLN A 1 207 ? -16.517 -2.574 15.891 1.00 97.50 207 GLN A O 1
ATOM 1593 N N . VAL A 1 208 ? -16.201 -4.770 16.223 1.00 95.31 208 VAL A N 1
ATOM 1594 C CA . VAL A 1 208 ? -16.002 -5.096 14.797 1.00 95.31 208 VAL A CA 1
ATOM 1595 C C . VAL A 1 208 ? -17.226 -4.713 13.962 1.00 95.31 208 VAL A C 1
ATOM 1597 O O . VAL A 1 208 ? -17.085 -4.185 12.861 1.00 95.31 208 VAL A O 1
ATOM 1600 N N . LYS A 1 209 ? -18.435 -4.962 14.474 1.00 94.75 209 LYS A N 1
ATOM 1601 C CA . LYS A 1 209 ? -19.672 -4.550 13.804 1.00 94.75 209 LYS A CA 1
ATOM 1602 C C . LYS A 1 209 ? -19.800 -3.024 13.742 1.00 94.75 209 LYS A C 1
ATOM 1604 O O . LYS A 1 209 ? -20.111 -2.509 12.676 1.00 94.75 209 LYS A O 1
ATOM 1609 N N . ALA A 1 210 ? -19.524 -2.322 14.841 1.00 95.94 210 ALA A N 1
ATOM 1610 C CA . ALA A 1 210 ? -19.595 -0.862 14.893 1.00 95.94 210 ALA A CA 1
ATOM 1611 C C . ALA A 1 210 ? -18.608 -0.186 13.923 1.00 95.94 210 ALA A C 1
ATOM 1613 O O . ALA A 1 210 ? -18.961 0.807 13.296 1.00 95.94 210 ALA A O 1
ATOM 1614 N N . LEU A 1 211 ? -17.408 -0.752 13.749 1.00 94.19 211 LEU A N 1
ATOM 1615 C CA . LEU A 1 211 ? -16.448 -0.298 12.737 1.00 94.19 211 LEU A CA 1
ATOM 1616 C C . LEU A 1 211 ? -16.972 -0.473 11.307 1.00 94.19 211 LEU A C 1
ATOM 1618 O O . LEU A 1 211 ? -16.847 0.429 10.491 1.00 94.19 211 LEU A O 1
ATOM 1622 N N . ALA A 1 212 ? -17.586 -1.616 10.994 1.00 90.88 212 ALA A N 1
ATOM 1623 C CA . ALA A 1 212 ? -18.168 -1.823 9.667 1.00 90.88 212 ALA A CA 1
ATOM 1624 C C . ALA A 1 212 ? -19.333 -0.848 9.402 1.00 90.88 212 ALA A C 1
ATOM 1626 O O . ALA A 1 212 ? -19.488 -0.337 8.297 1.00 90.88 212 ALA A O 1
ATOM 1627 N N . GLU A 1 213 ? -20.139 -0.553 10.426 1.00 94.56 213 GLU A N 1
ATOM 1628 C CA . GLU A 1 213 ? -21.249 0.406 10.337 1.00 94.56 213 GLU A CA 1
ATOM 1629 C C . GLU A 1 213 ? -20.785 1.866 10.212 1.00 94.56 213 GLU A C 1
ATOM 1631 O O . GLU A 1 213 ? -21.546 2.692 9.712 1.00 94.56 213 GLU A O 1
ATOM 1636 N N . SER A 1 214 ? -19.550 2.196 10.609 1.00 95.19 214 SER A N 1
ATOM 1637 C CA . SER A 1 214 ? -18.975 3.530 10.383 1.00 95.19 214 SER A CA 1
ATOM 1638 C C . SER A 1 214 ? -18.489 3.743 8.943 1.00 95.19 214 SER A C 1
ATOM 1640 O O . SER A 1 214 ? -18.142 4.863 8.569 1.00 95.19 214 SER A O 1
ATOM 1642 N N . GLY A 1 215 ? -18.461 2.683 8.125 1.00 92.62 215 GLY A N 1
ATOM 1643 C CA . GLY A 1 215 ? -17.897 2.705 6.775 1.00 92.62 215 GLY A CA 1
ATOM 1644 C C . GLY A 1 215 ? -16.368 2.655 6.748 1.00 92.62 215 GLY A C 1
ATOM 1645 O O . GLY A 1 215 ? -15.769 2.950 5.714 1.00 92.62 215 GLY A O 1
ATOM 1646 N N . PHE A 1 216 ? -15.726 2.316 7.869 1.00 94.19 216 PHE A N 1
ATOM 1647 C CA . PHE A 1 216 ? -14.284 2.120 7.932 1.00 94.19 216 PHE A CA 1
ATOM 1648 C C . PHE A 1 216 ? -13.903 0.679 7.568 1.00 94.19 216 PHE A C 1
ATOM 1650 O O . PHE A 1 216 ? -14.334 -0.279 8.209 1.00 94.19 216 PHE A O 1
ATOM 1657 N N . GLU A 1 217 ? -13.038 0.536 6.563 1.00 91.44 217 GLU A N 1
ATOM 1658 C CA . GLU A 1 217 ? -12.604 -0.757 6.034 1.00 91.44 217 GLU A CA 1
ATOM 1659 C C . GLU A 1 217 ? -11.112 -0.996 6.295 1.00 91.44 217 GLU A C 1
ATOM 1661 O O . GLU A 1 217 ? -10.239 -0.297 5.771 1.00 91.44 217 GLU A O 1
ATOM 1666 N N . TRP A 1 218 ? -10.800 -2.047 7.060 1.00 89.75 218 TRP A N 1
ATOM 1667 C CA . TRP A 1 218 ? -9.418 -2.411 7.392 1.00 89.75 218 TRP A CA 1
ATOM 1668 C C . TRP A 1 218 ? -8.564 -2.691 6.159 1.00 89.75 218 TRP A C 1
ATOM 1670 O O . TRP A 1 218 ? -7.399 -2.314 6.128 1.00 89.75 218 TRP A O 1
ATOM 1680 N N . GLY A 1 219 ? -9.132 -3.340 5.139 1.00 89.50 219 GLY A N 1
ATOM 1681 C CA . GLY A 1 219 ? -8.400 -3.655 3.912 1.00 89.50 219 GLY A CA 1
ATOM 1682 C C . GLY A 1 219 ? -7.928 -2.401 3.176 1.00 89.50 219 GLY A C 1
ATOM 1683 O O . GLY A 1 219 ? -6.789 -2.356 2.719 1.00 89.50 219 GLY A O 1
ATOM 1684 N N . GLU A 1 220 ? -8.770 -1.368 3.116 1.00 91.12 220 GLU A N 1
ATOM 1685 C CA . GLU A 1 220 ? -8.411 -0.079 2.518 1.00 91.12 220 GLU A CA 1
ATOM 1686 C C . GLU A 1 220 ? -7.366 0.643 3.373 1.00 91.12 220 GLU A C 1
ATOM 1688 O O . GLU A 1 220 ? -6.341 1.087 2.853 1.00 91.12 220 GLU A O 1
ATOM 1693 N N . TYR A 1 221 ? -7.580 0.697 4.693 1.00 93.94 221 TYR A N 1
ATOM 1694 C CA . TYR A 1 221 ? -6.632 1.315 5.618 1.00 93.94 221 TYR A CA 1
ATOM 1695 C C . TYR A 1 221 ? -5.240 0.685 5.507 1.00 93.94 221 TYR A C 1
ATOM 1697 O O . TYR A 1 221 ? -4.262 1.409 5.324 1.00 93.94 221 TYR A O 1
ATOM 1705 N N . LEU A 1 222 ? -5.157 -0.646 5.559 1.00 92.56 222 LEU A N 1
ATOM 1706 C CA . LEU A 1 222 ? -3.898 -1.385 5.477 1.00 92.56 222 LEU A CA 1
ATOM 1707 C C . LEU A 1 222 ? -3.247 -1.237 4.099 1.00 92.56 222 LEU A C 1
ATOM 1709 O O . LEU A 1 222 ? -2.047 -1.000 4.008 1.00 92.56 222 LEU A O 1
ATOM 1713 N N . GLY A 1 223 ? -4.037 -1.315 3.027 1.00 90.75 223 GLY A N 1
ATOM 1714 C CA . GLY A 1 223 ? -3.537 -1.156 1.664 1.00 90.75 223 GLY A CA 1
ATOM 1715 C C . GLY A 1 223 ? -2.981 0.241 1.380 1.00 90.75 223 GLY A C 1
ATOM 1716 O O . GLY A 1 223 ? -2.045 0.377 0.608 1.00 90.75 223 GLY A O 1
ATOM 1717 N N . VAL A 1 224 ? -3.505 1.296 2.000 1.00 94.00 224 VAL A N 1
ATOM 1718 C CA . VAL A 1 224 ? -3.018 2.668 1.763 1.00 94.00 224 VAL A CA 1
ATOM 1719 C C . VAL A 1 224 ? -1.904 3.069 2.735 1.00 94.00 224 VAL A C 1
ATOM 1721 O O . VAL A 1 224 ? -0.998 3.821 2.363 1.00 94.00 224 VAL A O 1
ATOM 1724 N N . ASN A 1 225 ? -1.947 2.580 3.976 1.00 95.50 225 ASN A N 1
ATOM 1725 C CA . ASN A 1 225 ? -0.968 2.930 5.011 1.00 95.50 225 ASN A CA 1
ATOM 1726 C C . ASN A 1 225 ? 0.240 1.994 5.068 1.00 95.50 225 ASN A C 1
ATOM 1728 O O . ASN A 1 225 ? 1.179 2.301 5.798 1.00 95.50 225 ASN A O 1
ATOM 1732 N N . ALA A 1 226 ? 0.266 0.913 4.283 1.00 94.69 226 ALA A N 1
ATOM 1733 C CA . ALA A 1 226 ? 1.488 0.143 4.110 1.00 94.69 226 ALA A CA 1
ATOM 1734 C C . ALA A 1 226 ? 2.645 1.061 3.649 1.00 94.69 226 ALA A C 1
ATOM 1736 O O . ALA A 1 226 ? 2.420 2.010 2.882 1.00 94.69 226 ALA A O 1
ATOM 1737 N N . PRO A 1 227 ? 3.879 0.822 4.127 1.00 95.69 227 PRO A N 1
ATOM 1738 C CA . PRO A 1 227 ? 5.042 1.660 3.842 1.00 95.69 227 PRO A CA 1
ATOM 1739 C C . PRO A 1 227 ? 5.613 1.328 2.457 1.00 95.69 227 PRO A C 1
ATOM 1741 O O . PRO A 1 227 ? 6.717 0.805 2.311 1.00 95.69 227 PRO A O 1
ATOM 1744 N N . TRP A 1 228 ? 4.833 1.613 1.414 1.00 92.81 228 TRP A N 1
ATOM 1745 C CA . TRP A 1 228 ? 5.171 1.350 0.012 1.00 92.81 228 TRP A CA 1
ATOM 1746 C C . TRP A 1 228 ? 6.490 1.991 -0.431 1.00 92.81 228 TRP A C 1
ATOM 1748 O O . TRP A 1 228 ? 7.128 1.531 -1.375 1.00 92.81 228 TRP A O 1
ATOM 1758 N N . GLU A 1 229 ? 6.937 3.022 0.279 1.00 92.38 229 GLU A N 1
ATOM 1759 C CA . GLU A 1 229 ? 8.225 3.676 0.085 1.00 92.38 229 GLU A CA 1
ATOM 1760 C C . GLU A 1 229 ? 9.425 2.765 0.396 1.00 92.38 229 GLU A C 1
ATOM 1762 O O . GLU A 1 229 ? 10.546 3.031 -0.039 1.00 92.38 229 GLU A O 1
ATOM 1767 N N . SER A 1 230 ? 9.206 1.672 1.128 1.00 94.69 230 SER A N 1
ATOM 1768 C CA . SER A 1 230 ? 10.225 0.671 1.450 1.00 94.69 230 SER A CA 1
ATOM 1769 C C . SER A 1 230 ? 10.344 -0.442 0.404 1.00 94.69 230 SER A C 1
ATOM 1771 O O . SER A 1 230 ? 11.211 -1.310 0.546 1.00 94.69 230 SER A O 1
ATOM 1773 N N . LEU A 1 231 ? 9.519 -0.433 -0.651 1.00 93.44 231 LEU A N 1
ATOM 1774 C CA . LEU A 1 231 ? 9.605 -1.422 -1.724 1.00 93.44 231 LEU A CA 1
ATOM 1775 C C . LEU A 1 231 ? 10.984 -1.417 -2.406 1.00 93.44 231 LEU A C 1
ATOM 1777 O O . LEU A 1 231 ? 11.702 -0.408 -2.486 1.00 93.44 231 LEU A O 1
ATOM 1781 N N . LYS A 1 232 ? 11.371 -2.589 -2.900 1.00 93.25 232 LYS A N 1
ATOM 1782 C CA . LYS A 1 232 ? 12.571 -2.768 -3.714 1.00 93.25 232 LYS A CA 1
ATOM 1783 C C . LYS A 1 232 ? 12.275 -2.351 -5.159 1.00 93.25 232 LYS A C 1
ATOM 1785 O O . LYS A 1 232 ? 11.158 -2.568 -5.634 1.00 93.25 232 LYS A O 1
ATOM 1790 N N . PRO A 1 233 ? 13.250 -1.754 -5.865 1.00 92.62 233 PRO A N 1
ATOM 1791 C CA . PRO A 1 233 ? 13.104 -1.476 -7.287 1.00 92.62 233 PRO A CA 1
ATOM 1792 C C . PRO A 1 233 ? 12.809 -2.758 -8.080 1.00 92.62 233 PRO A C 1
ATOM 1794 O O . PRO A 1 233 ? 13.312 -3.825 -7.711 1.00 92.62 233 PRO A O 1
ATOM 1797 N N . PRO A 1 234 ? 12.048 -2.675 -9.185 1.00 92.88 234 PRO A N 1
ATOM 1798 C CA . PRO A 1 234 ? 11.935 -3.785 -10.114 1.00 92.88 234 PRO A CA 1
ATOM 1799 C C . PRO A 1 234 ? 13.309 -4.132 -10.713 1.00 92.88 234 PRO A C 1
ATOM 1801 O O . PRO A 1 234 ? 14.191 -3.263 -10.797 1.00 92.88 234 PRO A O 1
ATOM 1804 N N . PRO A 1 235 ? 13.511 -5.391 -11.144 1.00 91.25 235 PRO A N 1
ATOM 1805 C CA . PRO A 1 235 ? 14.703 -5.756 -11.902 1.00 91.25 235 PRO A CA 1
ATOM 1806 C C . PRO A 1 235 ? 14.809 -4.898 -13.177 1.00 91.25 235 PRO A C 1
ATOM 1808 O O . PRO A 1 235 ? 13.787 -4.414 -13.660 1.00 91.25 235 PRO A O 1
ATOM 1811 N N . PRO A 1 236 ? 16.015 -4.694 -13.741 1.00 89.31 236 PRO A N 1
ATOM 1812 C CA . PRO A 1 236 ? 16.173 -3.986 -15.010 1.00 89.31 236 PRO A CA 1
ATOM 1813 C C . PRO A 1 236 ? 15.344 -4.617 -16.131 1.00 89.31 236 PRO A C 1
ATOM 1815 O O . PRO A 1 236 ? 15.074 -5.822 -16.112 1.00 89.31 236 PRO A O 1
ATOM 1818 N N . ARG A 1 237 ? 14.984 -3.811 -17.135 1.00 87.12 237 ARG A N 1
ATOM 1819 C CA . ARG A 1 237 ? 14.246 -4.295 -18.304 1.00 87.12 237 ARG A CA 1
ATOM 1820 C C . ARG A 1 237 ? 15.031 -5.441 -18.973 1.00 87.12 237 ARG A C 1
ATOM 1822 O O . ARG A 1 237 ? 16.220 -5.265 -19.247 1.00 87.12 237 ARG A O 1
ATOM 1829 N N . PRO A 1 238 ? 14.408 -6.604 -19.237 1.00 81.94 238 PRO A N 1
ATOM 1830 C CA . PRO A 1 238 ? 15.059 -7.661 -20.003 1.00 81.94 238 PRO A CA 1
ATOM 1831 C C . PRO A 1 238 ? 15.379 -7.155 -21.419 1.00 81.94 238 PRO A C 1
ATOM 1833 O O . PRO A 1 238 ? 14.568 -6.444 -22.017 1.00 81.94 238 PRO A O 1
ATOM 1836 N N . LYS A 1 239 ? 16.581 -7.482 -21.907 1.00 76.88 239 LYS A N 1
ATOM 1837 C CA . LYS A 1 239 ? 17.063 -7.127 -23.251 1.00 76.88 239 LYS A CA 1
ATOM 1838 C C . LYS A 1 239 ? 16.432 -7.994 -24.330 1.00 76.88 239 LYS A C 1
ATOM 1840 O O . LYS A 1 239 ? 16.236 -9.200 -24.058 1.00 76.88 239 LYS A O 1
#

Radius of gyration: 26.24 Å; chains: 1; bounding box: 73×53×73 Å